Protein AF-0000000080276925 (afdb_homodimer)

Sequence (202 aa):
MVYRVSDTPNLMQGPIDARRFYESKKAIVAQITLQPGGKLEKHSSKEFALLFVIFGKVRVEVGDHSYELEQDSLIEFPQNILHSVENVGDGVAKVLVVKIKMVYRVSDTPNLMQGPIDARRFYESKKAIVAQITLQPGGKLEKHSSKEFALLFVIFGKVRVEVGDHSYELEQDSLIEFPQNILHSVENVGDGVAKVLVVKIK

InterPro domains:
  IPR011051 RmlC-like cupin domain superfamily [SSF51182] (2-98)
  IPR013096 Cupin 2, conserved barrel [PF07883] (32-98)
  IPR014710 RmlC-like jelly roll fold [G3DSA:2.60.120.10] (1-100)

Structure (mmCIF, N/CA/C/O backbone):
data_AF-0000000080276925-model_v1
#
loop_
_entity.id
_entity.type
_entity.pdbx_description
1 polymer 'Cupin domain-containing protein'
#
loop_
_atom_site.group_PDB
_atom_site.id
_atom_site.type_symbol
_atom_site.label_atom_id
_atom_site.label_alt_id
_atom_site.label_comp_id
_atom_site.label_asym_id
_atom_site.label_entity_id
_atom_site.label_seq_id
_atom_site.pdbx_PDB_ins_code
_atom_site.Cartn_x
_atom_site.Cartn_y
_atom_site.Cartn_z
_atom_site.occupancy
_atom_site.B_iso_or_equiv
_atom_site.auth_seq_id
_atom_site.auth_comp_id
_atom_site.auth_asym_id
_atom_site.auth_atom_id
_atom_site.pdbx_PDB_model_num
ATOM 1 N N . MET A 1 1 ? 10.977 -13.641 1.682 1 91.19 1 MET A N 1
ATOM 2 C CA . MET A 1 1 ? 10.859 -13.148 3.049 1 91.19 1 MET A CA 1
ATOM 3 C C . MET A 1 1 ? 9.609 -12.289 3.215 1 91.19 1 MET A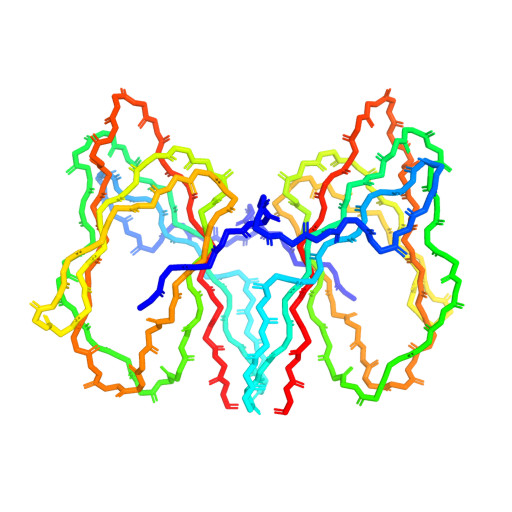 C 1
ATOM 5 O O . MET A 1 1 ? 9.242 -11.531 2.314 1 91.19 1 MET A O 1
ATOM 9 N N . VAL A 1 2 ? 8.805 -12.484 4.32 1 98.31 2 VAL A N 1
ATOM 10 C CA . VAL A 1 2 ? 7.582 -11.75 4.637 1 98.31 2 VAL A CA 1
ATOM 11 C C . VAL A 1 2 ? 7.875 -10.68 5.688 1 98.31 2 VAL A C 1
ATOM 13 O O . VAL A 1 2 ? 8.555 -10.953 6.684 1 98.31 2 VAL A O 1
ATOM 16 N N . TYR A 1 3 ? 7.453 -9.516 5.469 1 98.81 3 TYR A N 1
ATOM 17 C CA . TYR A 1 3 ? 7.582 -8.406 6.406 1 98.81 3 TYR A CA 1
ATOM 18 C C . TYR A 1 3 ? 6.242 -8.078 7.055 1 98.81 3 TYR A C 1
ATOM 20 O O . TYR A 1 3 ? 5.23 -7.93 6.363 1 98.81 3 TYR A O 1
ATOM 28 N N . ARG A 1 4 ? 6.23 -7.98 8.383 1 98.81 4 ARG A N 1
ATOM 29 C CA . ARG A 1 4 ? 4.984 -7.723 9.094 1 98.81 4 ARG A CA 1
ATOM 30 C C . ARG A 1 4 ? 5.066 -6.426 9.891 1 98.81 4 ARG A C 1
ATOM 32 O O . ARG A 1 4 ? 6.086 -6.148 10.531 1 98.81 4 ARG A O 1
ATOM 39 N N . VAL A 1 5 ? 3.932 -5.625 9.844 1 98.88 5 VAL A N 1
ATOM 40 C CA . VAL A 1 5 ? 3.865 -4.387 10.609 1 98.88 5 VAL A CA 1
ATOM 41 C C . VAL A 1 5 ? 4.141 -4.676 12.086 1 98.88 5 VAL A C 1
ATOM 43 O O . VAL A 1 5 ? 4.844 -3.916 12.75 1 98.88 5 VAL A O 1
ATOM 46 N N . SER A 1 6 ? 3.625 -5.785 12.547 1 98.44 6 SER A N 1
ATOM 47 C CA . SER A 1 6 ? 3.705 -6.141 13.961 1 98.44 6 SER A CA 1
ATOM 48 C C . SER A 1 6 ? 5.145 -6.422 14.383 1 98.44 6 SER A C 1
ATOM 50 O O . SER A 1 6 ? 5.449 -6.492 15.57 1 98.44 6 SER A O 1
ATOM 52 N N . ASP A 1 7 ? 6.047 -6.594 13.391 1 98.19 7 ASP A N 1
ATOM 53 C CA . ASP A 1 7 ? 7.426 -6.969 13.703 1 98.19 7 ASP A CA 1
ATOM 54 C C . ASP A 1 7 ? 8.266 -5.742 14.055 1 98.19 7 ASP A C 1
ATOM 56 O O . ASP A 1 7 ? 9.445 -5.867 14.391 1 98.19 7 ASP A O 1
ATOM 60 N N . THR A 1 8 ? 7.711 -4.527 13.945 1 98.44 8 THR A N 1
ATOM 61 C CA . THR A 1 8 ? 8.492 -3.307 14.125 1 98.44 8 THR A CA 1
ATOM 62 C C . THR A 1 8 ? 7.879 -2.439 15.227 1 98.44 8 THR A C 1
ATOM 64 O O . THR A 1 8 ? 6.676 -2.496 15.477 1 98.44 8 THR A O 1
ATOM 67 N N . PRO A 1 9 ? 8.688 -1.679 15.867 1 98 9 PRO A N 1
ATOM 68 C CA . PRO A 1 9 ? 8.156 -0.828 16.938 1 98 9 PRO A CA 1
ATOM 69 C C . PRO A 1 9 ? 7.449 0.417 16.406 1 98 9 PRO A C 1
ATOM 71 O O . PRO A 1 9 ? 7.734 0.865 15.289 1 98 9 PRO A O 1
ATOM 74 N N . ASN A 1 10 ? 6.504 0.883 17.219 1 98.19 10 ASN A N 1
ATOM 75 C CA . ASN A 1 10 ? 5.941 2.209 17 1 98.19 10 ASN A CA 1
ATOM 76 C C . ASN A 1 10 ? 7.004 3.299 17.125 1 98.19 10 ASN A C 1
ATOM 78 O O . ASN A 1 10 ? 7.73 3.346 18.109 1 98.19 10 ASN A O 1
ATOM 82 N N . LEU A 1 11 ? 7.133 4.152 16.172 1 97.88 11 LEU A N 1
ATOM 83 C CA . LEU A 1 11 ? 8.172 5.18 16.156 1 97.88 11 LEU A CA 1
ATOM 84 C C . LEU A 1 11 ? 7.645 6.484 16.75 1 97.88 11 LEU A C 1
ATOM 86 O O . LEU A 1 11 ? 8.391 7.457 16.875 1 97.88 11 LEU A O 1
ATOM 90 N N . MET A 1 12 ? 6.336 6.527 17.031 1 96.81 12 MET A N 1
ATOM 91 C CA . MET A 1 12 ? 5.699 7.746 17.516 1 96.81 12 MET A CA 1
ATOM 92 C C . MET A 1 12 ? 5.027 7.504 18.859 1 96.81 12 MET A C 1
ATOM 94 O O . MET A 1 12 ? 5.168 6.43 19.453 1 96.81 12 MET A O 1
ATOM 98 N N . GLN A 1 13 ? 4.469 8.5 19.453 1 92.56 13 GLN A N 1
ATOM 99 C CA . GLN A 1 13 ? 3.703 8.43 20.688 1 92.56 13 GLN A CA 1
ATOM 100 C C . GLN A 1 13 ? 2.369 9.156 20.562 1 92.56 13 GLN A C 1
ATOM 102 O O . GLN A 1 13 ? 2.148 9.891 19.594 1 92.56 13 GLN A O 1
ATOM 107 N N . GLY A 1 14 ? 1.548 8.82 21.547 1 95.5 14 GLY A N 1
ATOM 108 C CA . GLY A 1 14 ? 0.284 9.539 21.578 1 95.5 14 GLY A CA 1
ATOM 109 C C . GLY A 1 14 ? -0.707 9.039 20.531 1 95.5 14 GLY A C 1
ATOM 110 O O . GLY A 1 14 ? -0.947 7.832 20.438 1 95.5 14 GLY A O 1
ATOM 111 N N . PRO A 1 15 ? -1.295 9.969 19.828 1 97.5 15 PRO A N 1
ATOM 112 C CA . PRO A 1 15 ? -2.391 9.602 18.922 1 97.5 15 PRO A CA 1
ATOM 113 C C . PRO A 1 15 ? -1.899 9 17.609 1 97.5 15 PRO A C 1
ATOM 115 O O . PRO A 1 15 ? -2.701 8.742 16.703 1 97.5 15 PRO A O 1
ATOM 118 N N . ILE A 1 16 ? -0.614 8.836 17.531 1 98.44 16 ILE A N 1
ATOM 119 C CA . ILE A 1 16 ? -0.061 8.336 16.281 1 98.44 16 ILE A CA 1
ATOM 120 C C . ILE A 1 16 ? 0.76 7.074 16.547 1 98.44 16 ILE A C 1
ATOM 122 O O . ILE A 1 16 ? 1.591 7.051 17.453 1 98.44 16 ILE A O 1
ATOM 126 N N . ASP A 1 17 ? 0.508 6.023 15.82 1 98.62 17 ASP A N 1
ATOM 127 C CA . ASP A 1 17 ? 1.344 4.828 15.727 1 98.62 17 ASP A CA 1
ATOM 128 C C . ASP A 1 17 ? 1.96 4.703 14.336 1 98.62 17 ASP A C 1
ATOM 130 O O . ASP A 1 17 ? 1.243 4.527 13.344 1 98.62 17 ASP A O 1
ATOM 134 N N . ALA A 1 18 ? 3.25 4.902 14.227 1 98.75 18 ALA A N 1
ATOM 135 C CA . ALA A 1 18 ? 3.971 4.84 12.961 1 98.75 18 ALA A CA 1
ATOM 136 C C . ALA A 1 18 ? 5.004 3.715 12.969 1 98.75 18 ALA A C 1
ATOM 138 O O . ALA A 1 18 ? 5.891 3.688 13.828 1 98.75 18 ALA A O 1
ATOM 139 N N . ARG A 1 19 ? 4.867 2.775 12.039 1 98.88 19 ARG A N 1
ATOM 140 C CA . ARG A 1 19 ? 5.734 1.601 12.016 1 98.88 19 ARG A CA 1
ATOM 141 C C . ARG A 1 19 ? 6.395 1.435 10.656 1 98.88 19 ARG A C 1
ATOM 143 O O . ARG A 1 19 ? 5.723 1.163 9.656 1 98.88 19 ARG A O 1
ATOM 150 N N . ARG A 1 20 ? 7.703 1.672 10.586 1 98.81 20 ARG A N 1
ATOM 151 C CA . ARG A 1 20 ? 8.508 1.412 9.398 1 98.81 20 ARG A CA 1
ATOM 152 C C . ARG A 1 20 ? 8.914 -0.056 9.32 1 98.81 20 ARG A C 1
ATOM 154 O O . ARG A 1 20 ? 9.852 -0.485 10 1 98.81 20 ARG A O 1
ATOM 161 N N . PHE A 1 21 ? 8.266 -0.774 8.43 1 98.88 21 PHE A N 1
ATOM 162 C CA . PHE A 1 21 ? 8.391 -2.219 8.586 1 98.88 21 PHE A CA 1
ATOM 163 C C . PHE A 1 21 ? 9.047 -2.844 7.355 1 98.88 21 PHE A C 1
ATOM 165 O O . PHE A 1 21 ? 9.195 -4.062 7.281 1 98.88 21 PHE A O 1
ATOM 172 N N . TYR A 1 22 ? 9.391 -2.066 6.406 1 98.88 22 TYR A N 1
ATOM 173 C CA . TYR A 1 22 ? 10.102 -2.521 5.219 1 98.88 22 TYR A CA 1
ATOM 174 C C . TYR A 1 22 ? 11.094 -1.468 4.738 1 98.88 22 TYR A C 1
ATOM 176 O O . TYR A 1 22 ? 10.773 -0.278 4.695 1 98.88 22 TYR A O 1
ATOM 184 N N . GLU A 1 23 ? 12.32 -1.89 4.418 1 98.62 23 GLU A N 1
ATOM 185 C CA . GLU A 1 23 ? 13.32 -1.031 3.795 1 98.62 23 GLU A CA 1
ATOM 186 C C . GLU A 1 23 ? 14.242 -1.832 2.877 1 98.62 23 GLU A C 1
ATOM 188 O O . GLU A 1 23 ? 14.742 -2.891 3.262 1 98.62 23 GLU A O 1
ATOM 193 N N . SER A 1 24 ? 14.367 -1.378 1.735 1 98.19 24 SER A N 1
ATOM 194 C CA . SER A 1 24 ? 15.312 -1.931 0.77 1 98.19 24 SER A CA 1
ATOM 195 C C . SER A 1 24 ? 15.984 -0.828 -0.042 1 98.19 24 SER A C 1
ATOM 197 O O . SER A 1 24 ? 15.875 0.353 0.297 1 98.19 24 SER A O 1
ATOM 199 N N . LYS A 1 25 ? 16.766 -1.188 -1.048 1 97.56 25 LYS A N 1
ATOM 200 C CA . LYS A 1 25 ? 17.391 -0.203 -1.932 1 97.56 25 LYS A CA 1
ATOM 201 C C . LYS A 1 25 ? 16.344 0.493 -2.797 1 97.56 25 LYS A C 1
ATOM 2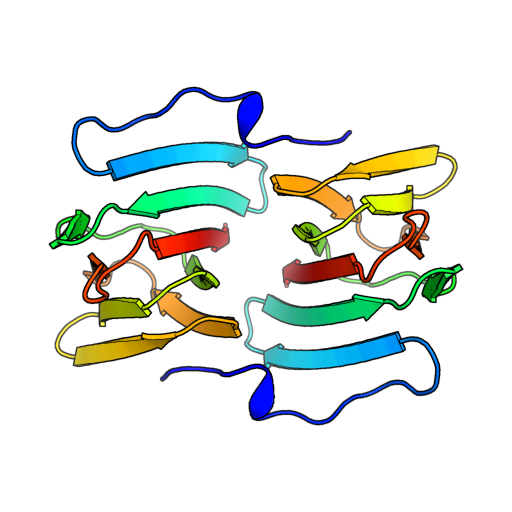03 O O . LYS A 1 25 ? 16.609 1.552 -3.369 1 97.56 25 LYS A O 1
ATOM 208 N N . LYS A 1 26 ? 15.109 -0.039 -2.844 1 97.88 26 LYS A N 1
ATOM 209 C CA . LYS A 1 26 ? 14.109 0.445 -3.795 1 97.88 26 LYS A CA 1
ATOM 210 C C . LYS A 1 26 ? 13.062 1.312 -3.1 1 97.88 26 LYS A C 1
ATOM 212 O O . LYS A 1 26 ? 12.516 2.234 -3.705 1 97.88 26 LYS A O 1
ATOM 217 N N . ALA A 1 27 ? 12.867 0.956 -1.805 1 98.69 27 ALA A N 1
ATOM 218 C CA . ALA A 1 27 ? 11.75 1.649 -1.17 1 98.69 27 ALA A CA 1
ATOM 219 C C . ALA A 1 27 ? 11.812 1.519 0.349 1 98.69 27 ALA A C 1
ATOM 221 O O . ALA A 1 27 ? 12.555 0.687 0.875 1 98.69 27 ALA A O 1
ATOM 222 N N . ILE A 1 28 ? 11.102 2.365 0.998 1 98.88 28 ILE A N 1
ATOM 223 C CA . ILE A 1 28 ? 10.75 2.293 2.412 1 98.88 28 ILE A CA 1
ATOM 224 C C . ILE A 1 28 ? 9.234 2.27 2.566 1 98.88 28 ILE A C 1
ATOM 226 O O . ILE A 1 28 ? 8.523 3.027 1.901 1 98.88 28 ILE A O 1
ATOM 230 N N . VAL A 1 29 ? 8.68 1.37 3.402 1 98.94 29 VAL A N 1
ATOM 231 C CA . VAL A 1 29 ? 7.238 1.297 3.611 1 98.94 29 VAL A CA 1
ATOM 232 C C . VAL A 1 29 ? 6.926 1.447 5.098 1 98.94 29 VAL A C 1
ATOM 234 O O . VAL A 1 29 ? 7.535 0.783 5.938 1 98.94 29 VAL A O 1
ATOM 237 N N . ALA A 1 30 ? 6 2.297 5.422 1 98.94 30 ALA A N 1
ATOM 238 C CA . ALA A 1 30 ? 5.516 2.484 6.785 1 98.94 30 ALA A CA 1
ATOM 239 C C . ALA A 1 30 ? 3.988 2.451 6.832 1 98.94 30 ALA A C 1
ATOM 241 O O . ALA A 1 30 ? 3.322 2.93 5.914 1 98.94 30 ALA A O 1
ATOM 242 N N . GLN A 1 31 ? 3.453 1.867 7.824 1 98.94 31 GLN A N 1
ATOM 243 C CA . GLN A 1 31 ? 2.035 2.01 8.141 1 98.94 31 GLN A CA 1
ATOM 244 C C . GLN A 1 31 ? 1.824 2.998 9.281 1 98.94 31 GLN A C 1
ATOM 246 O O . GLN A 1 31 ? 2.516 2.936 10.305 1 98.94 31 GLN A O 1
ATOM 251 N N . ILE A 1 32 ? 0.928 3.922 9.156 1 98.94 32 ILE A N 1
ATOM 252 C CA . ILE A 1 32 ? 0.636 4.93 10.172 1 98.94 32 ILE A CA 1
ATOM 253 C C . ILE A 1 32 ? -0.837 4.855 10.562 1 98.94 32 ILE A C 1
ATOM 255 O O . ILE A 1 32 ? -1.72 4.926 9.703 1 98.94 32 ILE A O 1
ATOM 259 N N . THR A 1 33 ? -1.101 4.648 11.742 1 98.88 33 THR A N 1
ATOM 260 C CA . THR A 1 33 ? -2.441 4.656 12.32 1 98.88 33 THR A CA 1
ATOM 261 C C . THR A 1 33 ? -2.672 5.922 13.133 1 98.88 33 THR A C 1
ATOM 263 O O . THR A 1 33 ? -1.865 6.266 14 1 98.88 33 THR A O 1
ATOM 266 N N . LEU A 1 34 ? -3.711 6.621 12.859 1 98.88 34 LEU A N 1
ATOM 267 C CA . LEU A 1 34 ? -4.004 7.898 13.508 1 98.88 34 LEU A CA 1
ATOM 268 C C . LEU A 1 34 ? -5.336 7.84 14.242 1 98.88 34 LEU A C 1
ATOM 270 O O . LEU A 1 34 ? -6.363 7.504 13.656 1 98.88 34 LEU A O 1
ATOM 274 N N . GLN A 1 35 ? -5.324 8.125 15.531 1 98.81 35 GLN A N 1
ATOM 275 C CA . GLN A 1 35 ? -6.566 8.32 16.266 1 98.81 35 GLN A CA 1
ATOM 276 C C . GLN A 1 35 ? -7.312 9.555 15.781 1 98.81 35 GLN A C 1
ATOM 278 O O . GLN A 1 35 ? -6.73 10.414 15.117 1 98.81 35 GLN A O 1
ATOM 283 N N . PRO A 1 36 ? -8.609 9.586 16.078 1 98.69 36 PRO A N 1
ATOM 284 C CA . PRO A 1 36 ? -9.328 10.805 15.695 1 98.69 36 PRO A CA 1
ATOM 285 C C . PRO A 1 36 ? -8.617 12.07 16.156 1 98.69 36 PRO A C 1
ATOM 287 O O . PRO A 1 36 ? -8.25 12.188 17.328 1 98.69 36 PRO A O 1
ATOM 290 N N . GLY A 1 37 ? -8.344 12.914 15.227 1 98.25 37 GLY A N 1
ATOM 291 C CA . GLY A 1 37 ? -7.684 14.172 15.539 1 98.25 37 GLY A CA 1
ATOM 292 C C . GLY A 1 37 ? -6.172 14.078 15.484 1 98.25 37 GLY A C 1
ATOM 293 O O . GLY A 1 37 ? -5.48 15.094 15.531 1 98.25 37 GLY A O 1
ATOM 294 N N . GLY A 1 38 ? -5.621 12.859 15.422 1 98.5 38 GLY A N 1
ATOM 295 C CA . GLY A 1 38 ? -4.18 12.703 15.297 1 98.5 38 GLY A CA 1
ATOM 296 C C . GLY A 1 38 ? -3.619 13.305 14.023 1 98.5 38 GLY A C 1
ATOM 297 O O . GLY A 1 38 ? -4.242 13.227 12.961 1 98.5 38 GLY A O 1
ATOM 298 N N . LYS A 1 39 ? -2.4 13.938 14.172 1 98.12 39 LYS A N 1
ATOM 299 C CA . LYS A 1 39 ? -1.819 14.641 13.031 1 98.12 39 LYS A CA 1
ATOM 300 C C . LYS A 1 39 ? -0.317 14.391 12.938 1 98.12 39 LYS A C 1
ATOM 302 O O . LYS A 1 39 ? 0.401 14.523 13.93 1 98.12 39 LYS A O 1
ATOM 307 N N . LEU A 1 40 ? 0.091 13.977 11.789 1 97.75 40 LEU A N 1
ATOM 308 C CA . LEU A 1 40 ? 1.509 14.062 11.453 1 97.75 40 LEU A CA 1
ATOM 309 C C . LEU A 1 40 ? 1.869 15.461 10.961 1 97.75 40 LEU A C 1
ATOM 311 O O . LEU A 1 40 ? 1.434 15.875 9.883 1 97.75 40 LEU A O 1
ATOM 315 N N . GLU A 1 41 ? 2.656 16.031 11.633 1 95.88 41 GLU A N 1
ATOM 316 C CA . GLU A 1 41 ? 2.973 17.438 11.375 1 95.88 41 GLU A CA 1
ATOM 317 C C . GLU A 1 41 ? 3.75 17.594 10.07 1 95.88 41 GLU A C 1
ATOM 319 O O . GLU A 1 41 ? 4.359 16.641 9.586 1 95.88 41 GLU A O 1
ATOM 324 N N . LYS A 1 42 ? 3.783 18.797 9.609 1 97.19 42 LYS A N 1
ATOM 325 C CA . LYS A 1 42 ? 4.387 19.109 8.312 1 97.19 42 LYS A CA 1
ATOM 326 C C . LYS A 1 42 ? 5.867 18.75 8.297 1 97.19 42 LYS A C 1
ATOM 328 O O . LYS A 1 42 ? 6.613 19.125 9.211 1 97.19 42 LYS A O 1
ATOM 333 N N . HIS A 1 43 ? 6.309 18.078 7.32 1 97.69 43 HIS A N 1
ATOM 334 C CA . HIS A 1 43 ? 7.699 17.719 7.07 1 97.69 43 HIS A CA 1
ATOM 335 C C . HIS A 1 43 ? 7.922 17.375 5.598 1 97.69 43 HIS A C 1
ATOM 337 O O . HIS A 1 43 ? 6.965 17.297 4.824 1 97.69 43 HIS A O 1
ATOM 343 N N . SER A 1 44 ? 9.117 17.266 5.188 1 97.69 44 SER A N 1
ATOM 344 C CA . SER A 1 44 ? 9.422 16.844 3.82 1 97.69 44 SER A CA 1
ATOM 345 C C . SER A 1 44 ? 10.344 15.625 3.809 1 97.69 44 SER A C 1
ATOM 347 O O . SER A 1 44 ? 10.914 15.258 4.836 1 97.69 44 SER A O 1
ATOM 349 N N . SER A 1 45 ? 10.375 14.984 2.727 1 97.56 45 SER A N 1
ATOM 350 C CA . SER A 1 45 ? 11.289 13.867 2.512 1 97.56 45 SER A CA 1
ATOM 351 C C . SER A 1 45 ? 12.039 14.023 1.194 1 97.56 45 SER A C 1
ATOM 353 O O . SER A 1 45 ? 11.523 14.602 0.238 1 97.56 45 SER A O 1
ATOM 355 N N . LYS A 1 46 ? 13.227 13.469 1.178 1 97.69 46 LYS A N 1
ATOM 356 C CA . LYS A 1 46 ? 14.016 13.5 -0.05 1 97.69 46 LYS A CA 1
ATOM 357 C C . LYS A 1 46 ? 13.438 12.555 -1.101 1 97.69 46 LYS A C 1
ATOM 359 O O . LYS A 1 46 ? 13.648 12.75 -2.299 1 97.69 46 LYS A O 1
ATOM 364 N N . GLU A 1 47 ? 12.758 11.531 -0.668 1 98.19 47 GLU A N 1
ATOM 365 C CA . GLU A 1 47 ? 12.195 10.539 -1.582 1 98.19 47 GLU A CA 1
ATOM 366 C C . GLU A 1 47 ? 10.812 10.961 -2.064 1 98.19 47 GLU A C 1
ATOM 368 O O . GLU A 1 47 ? 10.047 11.578 -1.317 1 98.19 47 GLU A O 1
ATOM 373 N N . PHE A 1 48 ? 10.492 10.609 -3.295 1 98.56 48 PHE A N 1
ATOM 374 C CA . PHE A 1 48 ? 9.102 10.531 -3.723 1 98.56 48 PHE A CA 1
ATOM 375 C C . PHE A 1 48 ? 8.344 9.484 -2.916 1 98.56 48 PHE A C 1
ATOM 377 O O . PHE A 1 48 ? 8.891 8.422 -2.598 1 98.56 48 PHE A O 1
ATOM 384 N N . ALA A 1 49 ? 7.047 9.836 -2.604 1 98.81 49 ALA A N 1
ATOM 385 C CA . ALA A 1 49 ? 6.297 8.852 -1.831 1 98.81 49 ALA A CA 1
ATOM 386 C C . ALA A 1 49 ? 4.844 8.781 -2.291 1 98.81 49 ALA A C 1
ATOM 388 O O . ALA A 1 49 ? 4.34 9.719 -2.92 1 98.81 49 ALA A O 1
ATOM 389 N N . LEU A 1 50 ? 4.258 7.668 -2.047 1 98.94 50 LEU A N 1
ATOM 390 C CA . LEU A 1 50 ? 2.83 7.438 -2.219 1 98.94 50 LEU A CA 1
ATOM 391 C C . LEU A 1 50 ? 2.154 7.195 -0.873 1 98.94 50 LEU A C 1
ATOM 393 O O . LEU A 1 50 ? 2.65 6.418 -0.055 1 98.94 50 LEU A O 1
ATOM 397 N N . LEU A 1 51 ? 1.069 7.879 -0.562 1 98.94 51 LEU A N 1
ATOM 398 C CA . LEU A 1 51 ? 0.233 7.613 0.604 1 98.94 51 LEU A CA 1
ATOM 399 C C . LEU A 1 51 ? -1.096 6.992 0.189 1 98.94 51 LEU A C 1
ATOM 401 O O . LEU A 1 51 ? -1.817 7.551 -0.639 1 98.94 51 LEU A O 1
ATOM 405 N N . PHE A 1 52 ? -1.397 5.836 0.673 1 99 52 PHE A N 1
ATOM 406 C CA . PHE A 1 52 ? -2.633 5.109 0.405 1 99 52 PHE A CA 1
ATOM 407 C C . PHE A 1 52 ? -3.469 4.977 1.673 1 99 52 PHE A C 1
ATOM 409 O O . PHE A 1 52 ? -2.951 4.602 2.727 1 99 52 PHE A O 1
ATOM 416 N N . VAL A 1 53 ? -4.75 5.281 1.565 1 99 53 VAL A N 1
ATOM 417 C CA . VAL A 1 53 ? -5.633 5.184 2.725 1 99 53 VAL A CA 1
ATOM 418 C C . VAL A 1 53 ? -6.227 3.779 2.805 1 99 53 VAL A C 1
ATOM 420 O O . VAL A 1 53 ? -7.035 3.391 1.958 1 99 53 VAL A O 1
ATOM 423 N N . ILE A 1 54 ? -5.852 3.059 3.816 1 98.88 54 ILE A N 1
ATOM 424 C CA . ILE A 1 54 ? -6.348 1.706 4.043 1 98.88 54 ILE A CA 1
ATOM 425 C C . ILE A 1 54 ? -7.734 1.765 4.68 1 98.88 54 ILE A C 1
ATOM 427 O O . ILE A 1 54 ? -8.633 1.009 4.301 1 98.88 54 ILE A O 1
ATOM 431 N N . PHE A 1 55 ? -7.832 2.627 5.637 1 98.38 55 PHE A N 1
ATOM 432 C CA . PHE A 1 55 ? -9.055 2.793 6.406 1 98.38 55 PHE A CA 1
ATOM 433 C C . PHE A 1 55 ? -9.195 4.227 6.906 1 98.38 55 PHE A C 1
ATOM 435 O O . PHE A 1 55 ? -8.203 4.855 7.273 1 98.38 55 PHE A O 1
ATOM 442 N N . GLY A 1 56 ? -10.508 4.703 6.98 1 98.69 56 GLY A N 1
ATOM 443 C CA . GLY A 1 56 ? -10.789 5.98 7.613 1 98.69 56 GLY A CA 1
ATOM 444 C C . GLY A 1 56 ? -10.711 7.152 6.652 1 98.69 56 GLY A C 1
ATOM 445 O O . GLY A 1 56 ? -10.883 6.984 5.445 1 98.69 56 GLY A O 1
ATOM 446 N N . LYS A 1 57 ? -10.688 8.312 7.223 1 98.81 57 LYS A N 1
ATOM 447 C CA . LYS A 1 57 ? -10.688 9.57 6.477 1 98.81 57 LYS A CA 1
ATOM 448 C C . LYS A 1 57 ? -9.586 10.5 6.969 1 98.81 57 LYS A C 1
ATOM 450 O O . LYS A 1 57 ? -9.445 10.734 8.172 1 98.81 57 LYS A O 1
ATOM 455 N N . VAL A 1 58 ? -8.828 11.016 5.992 1 98.94 58 VAL A N 1
ATOM 456 C CA . VAL A 1 58 ? -7.734 11.898 6.387 1 98.94 58 VAL A CA 1
ATOM 457 C C . VAL A 1 58 ? -7.754 13.164 5.531 1 98.94 58 VAL A C 1
ATOM 459 O O . VAL A 1 58 ? -8.258 13.148 4.406 1 98.94 58 VAL A O 1
ATOM 462 N N . ARG A 1 59 ? -7.266 14.203 6.043 1 98.88 59 ARG A N 1
ATOM 463 C CA . ARG A 1 59 ? -6.859 15.391 5.297 1 98.88 59 ARG A CA 1
ATOM 464 C C . ARG A 1 59 ? -5.352 15.422 5.094 1 98.88 59 ARG A C 1
ATOM 466 O O . ARG A 1 59 ? -4.586 15.242 6.043 1 98.88 59 ARG A O 1
ATOM 473 N N . VAL A 1 60 ? -4.953 15.617 3.883 1 98.88 60 VAL A N 1
ATOM 474 C CA . VAL A 1 60 ? -3.535 15.648 3.535 1 98.88 60 VAL A CA 1
ATOM 475 C C . VAL A 1 60 ? -3.184 17 2.928 1 98.88 60 VAL A C 1
ATOM 477 O O . VAL A 1 60 ? -3.875 17.484 2.029 1 98.88 60 VAL A O 1
ATOM 480 N N . GLU A 1 61 ? -2.201 17.578 3.412 1 98.56 61 GLU A N 1
ATOM 481 C CA . GLU A 1 61 ? -1.645 18.781 2.803 1 98.56 61 GLU A CA 1
ATOM 482 C C . GLU A 1 61 ? -0.383 18.469 2.004 1 98.56 61 GLU A C 1
ATOM 484 O O . GLU A 1 61 ? 0.49 17.734 2.479 1 98.56 61 GLU A O 1
ATOM 489 N N . VAL A 1 62 ? -0.32 18.984 0.837 1 98.62 62 VAL A N 1
ATOM 490 C CA . VAL A 1 62 ? 0.855 18.891 -0.023 1 98.62 62 VAL A CA 1
ATOM 491 C C . VAL A 1 62 ? 1.194 20.281 -0.588 1 98.62 62 VAL A C 1
ATOM 493 O O . VAL A 1 62 ? 0.481 20.797 -1.451 1 98.62 62 VAL A O 1
ATOM 496 N N . GLY A 1 63 ? 2.35 20.781 -0.175 1 97.5 63 GLY A N 1
ATOM 497 C CA . GLY A 1 63 ? 2.607 22.172 -0.495 1 97.5 63 GLY A CA 1
ATOM 498 C C . GLY A 1 63 ? 1.512 23.109 -0.022 1 97.5 63 GLY A C 1
ATOM 499 O O . GLY A 1 63 ? 1.167 23.125 1.162 1 97.5 63 GLY A O 1
ATOM 500 N N . ASP A 1 64 ? 0.9 23.75 -0.969 1 96.75 64 ASP A N 1
ATOM 501 C CA . ASP A 1 64 ? -0.11 24.75 -0.609 1 96.75 64 ASP A CA 1
ATOM 502 C C . ASP A 1 64 ? -1.519 24.203 -0.835 1 96.75 64 ASP A C 1
ATOM 504 O O . ASP A 1 64 ? -2.496 24.953 -0.769 1 96.75 64 ASP A O 1
ATOM 508 N N . HIS A 1 65 ? -1.595 22.984 -1.072 1 98.12 65 HIS A N 1
ATOM 509 C CA . HIS A 1 65 ? -2.889 22.375 -1.384 1 98.12 65 HIS A CA 1
ATOM 510 C C . HIS A 1 65 ? -3.326 21.406 -0.29 1 98.12 65 HIS A C 1
ATOM 512 O O . HIS A 1 65 ? -2.49 20.766 0.344 1 98.12 65 HIS A O 1
ATOM 518 N N . SER A 1 66 ? -4.672 21.344 -0.1 1 98.44 66 SER A N 1
ATOM 519 C CA . SER A 1 66 ? -5.27 20.438 0.879 1 98.44 66 SER A CA 1
ATOM 520 C C . SER A 1 66 ? -6.273 19.5 0.223 1 98.44 66 SER A C 1
ATOM 522 O O . SER A 1 66 ? -7.094 19.922 -0.595 1 98.44 66 SER A O 1
ATOM 524 N N . TYR A 1 67 ? -6.188 18.219 0.593 1 98.75 67 TYR A N 1
ATOM 525 C CA . TYR A 1 67 ? -7.047 17.188 0.019 1 98.75 67 TYR A CA 1
ATOM 526 C C . TYR A 1 67 ? -7.656 16.312 1.109 1 98.75 67 TYR A C 1
ATOM 528 O O . TYR A 1 67 ? -7.016 16.062 2.133 1 98.75 67 TYR A O 1
ATOM 536 N N . GLU A 1 68 ? -8.82 15.922 0.895 1 98.69 68 GLU A N 1
ATOM 537 C CA . GLU A 1 68 ? -9.398 14.883 1.738 1 98.69 68 GLU A CA 1
ATOM 538 C C . GLU A 1 68 ? -9.414 13.531 1.021 1 98.69 68 GLU A C 1
ATOM 540 O O . GLU A 1 68 ? -9.781 13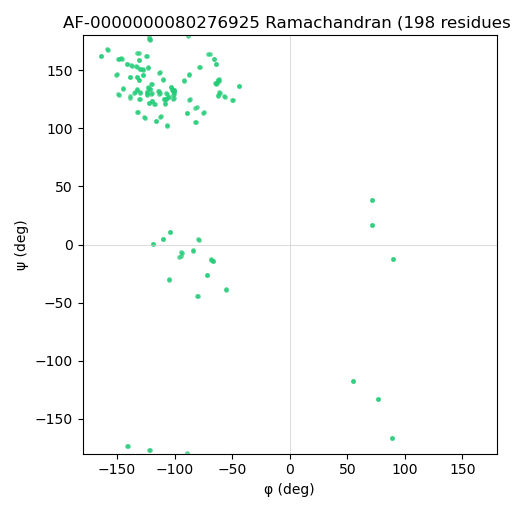.453 -0.153 1 98.69 68 GLU A O 1
ATOM 545 N N . LEU A 1 69 ? -9.031 12.547 1.731 1 98.81 69 LEU A N 1
ATOM 546 C CA . LEU A 1 69 ? -8.984 11.195 1.195 1 98.81 69 LEU A CA 1
ATOM 547 C C . LEU A 1 69 ? -9.742 10.227 2.098 1 98.81 69 LEU A C 1
ATOM 549 O O . LEU A 1 69 ? -9.711 10.359 3.322 1 98.81 69 LEU A O 1
ATOM 553 N N . GLU A 1 70 ? -10.344 9.281 1.479 1 98.62 70 GLU A N 1
ATOM 554 C CA . GLU A 1 70 ? -11 8.188 2.186 1 98.62 70 GLU A CA 1
ATOM 555 C C . GLU A 1 70 ? -10.414 6.84 1.776 1 98.62 70 GLU A C 1
ATOM 557 O O . GLU A 1 70 ? -9.523 6.777 0.928 1 98.62 70 GLU A O 1
ATOM 562 N N . GLN A 1 71 ? -10.922 5.836 2.434 1 98.75 71 GLN A N 1
ATOM 563 C CA . GLN A 1 71 ? -10.469 4.477 2.152 1 98.75 71 GLN A CA 1
ATOM 564 C C . GLN A 1 71 ? -10.367 4.234 0.649 1 98.75 71 GLN A C 1
ATOM 566 O O . GLN A 1 71 ? -11.227 4.668 -0.117 1 98.75 71 GLN A O 1
ATOM 571 N N . ASP A 1 72 ? -9.297 3.598 0.225 1 98.88 72 ASP A N 1
ATOM 572 C CA . ASP A 1 72 ? -9.055 3.162 -1.147 1 98.88 72 ASP A CA 1
ATOM 573 C C . ASP A 1 72 ? -8.766 4.355 -2.059 1 98.88 72 ASP A C 1
ATOM 575 O O . ASP A 1 72 ? -9.242 4.402 -3.195 1 98.88 72 ASP A O 1
ATOM 579 N N . SER A 1 73 ? -8.07 5.285 -1.577 1 98.88 73 SER A N 1
ATOM 580 C CA . SER A 1 73 ? -7.559 6.414 -2.348 1 98.88 73 SER A CA 1
ATOM 581 C C . SER A 1 73 ? -6.07 6.633 -2.092 1 98.88 73 SER A C 1
ATOM 583 O O . SER A 1 73 ? -5.523 6.125 -1.112 1 98.88 73 SER A O 1
ATOM 585 N N . LEU A 1 74 ? -5.387 7.305 -3.004 1 98.94 74 LEU A N 1
ATOM 586 C CA . LEU A 1 74 ? -3.939 7.48 -3.008 1 98.94 74 LEU A CA 1
ATOM 587 C C . LEU A 1 74 ? -3.562 8.898 -3.41 1 98.94 74 LEU A C 1
ATOM 589 O O . LEU A 1 74 ? -4.234 9.516 -4.242 1 98.94 74 LEU A O 1
ATOM 593 N N . ILE A 1 75 ? -2.512 9.438 -2.812 1 98.94 75 ILE A N 1
ATOM 594 C CA . ILE A 1 75 ? -1.96 10.727 -3.221 1 98.94 75 ILE A CA 1
ATOM 595 C C . ILE A 1 75 ? -0.436 10.648 -3.248 1 98.94 75 ILE A C 1
ATOM 597 O O . ILE A 1 75 ? 0.165 9.836 -2.539 1 98.94 75 ILE A O 1
ATOM 601 N N . GLU A 1 76 ? 0.181 11.469 -4.059 1 98.75 76 GLU A N 1
ATOM 602 C CA . GLU A 1 76 ? 1.635 11.555 -4.172 1 98.75 76 GLU A CA 1
ATOM 603 C C . GLU A 1 76 ? 2.201 12.609 -3.225 1 98.75 76 GLU A C 1
ATOM 605 O O . GLU A 1 76 ? 1.61 13.672 -3.049 1 98.75 76 GLU A O 1
ATOM 610 N N . PHE A 1 77 ? 3.299 12.305 -2.662 1 98.62 77 PHE A N 1
ATOM 611 C CA . PHE A 1 77 ? 4.172 13.273 -2.018 1 98.62 77 PHE A CA 1
ATOM 612 C C . PHE A 1 77 ? 5.418 13.523 -2.857 1 98.62 77 PHE A C 1
ATOM 614 O O . PHE A 1 77 ? 6.328 12.695 -2.893 1 98.62 77 PHE A O 1
ATOM 621 N N . PRO A 1 78 ? 5.441 14.672 -3.578 1 98.12 78 PRO A N 1
ATOM 622 C CA . PRO A 1 78 ? 6.645 14.953 -4.363 1 98.12 78 PRO A CA 1
ATOM 623 C C . PRO A 1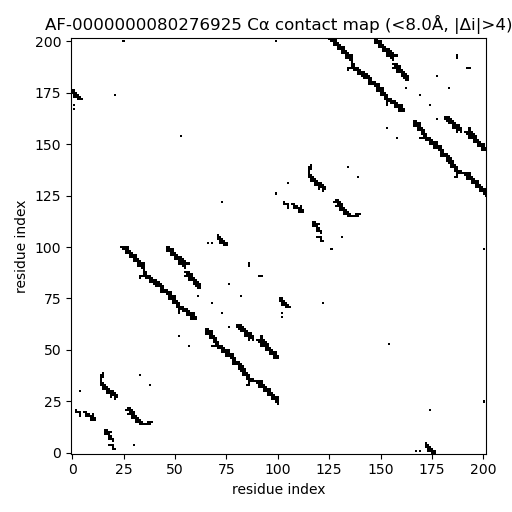 78 ? 7.883 15.156 -3.492 1 98.12 78 PRO A C 1
ATOM 625 O O . PRO A 1 78 ? 7.766 15.539 -2.324 1 98.12 78 PRO A O 1
ATOM 628 N N . GLN A 1 79 ? 9.016 14.891 -4.129 1 98.25 79 GLN A N 1
ATOM 629 C CA . GLN A 1 79 ? 10.281 15.062 -3.418 1 98.25 79 GLN A CA 1
ATOM 630 C C . GLN A 1 79 ? 10.422 16.484 -2.887 1 98.25 79 GLN A C 1
ATOM 632 O O . GLN A 1 79 ? 10.156 17.453 -3.605 1 98.25 79 GLN A O 1
ATOM 637 N N . ASN A 1 80 ? 10.703 16.609 -1.602 1 98.19 80 ASN A N 1
ATOM 638 C CA . ASN A 1 80 ? 11.117 17.844 -0.956 1 98.19 80 ASN A CA 1
ATOM 639 C C . ASN A 1 80 ? 9.961 18.844 -0.854 1 98.19 80 ASN A C 1
ATOM 641 O O . ASN A 1 80 ? 10.188 20.047 -0.748 1 98.19 80 ASN A O 1
ATOM 645 N N . ILE A 1 81 ? 8.828 18.438 -1 1 98.25 81 ILE A N 1
ATOM 646 C CA . ILE A 1 81 ? 7.645 19.266 -0.793 1 98.25 81 ILE A CA 1
ATOM 647 C C . ILE A 1 81 ? 7.035 18.953 0.573 1 98.25 81 ILE A C 1
ATOM 649 O O . ILE A 1 81 ? 6.879 17.797 0.949 1 98.25 81 ILE A O 1
ATOM 653 N N . LEU A 1 82 ? 6.738 20 1.273 1 98.44 82 LEU A N 1
ATOM 654 C CA . LEU A 1 82 ? 6.133 19.844 2.592 1 98.44 82 LEU A CA 1
ATOM 655 C C . LEU A 1 82 ? 4.762 19.188 2.49 1 98.44 82 LEU A C 1
ATOM 657 O O . LEU A 1 82 ? 3.977 19.516 1.598 1 98.44 82 LEU A O 1
ATOM 661 N N . HIS A 1 83 ? 4.504 18.25 3.439 1 98.75 83 HIS A N 1
ATOM 662 C CA . HIS A 1 83 ? 3.209 17.594 3.477 1 98.75 83 HIS A CA 1
ATOM 663 C C . HIS A 1 83 ? 2.82 17.219 4.902 1 98.75 83 HIS A C 1
ATOM 665 O O . HIS A 1 83 ? 3.678 17.156 5.789 1 98.75 83 HIS A O 1
ATOM 671 N N . SER A 1 84 ? 1.564 17 5.152 1 98.62 84 SER A N 1
ATOM 672 C CA . SER A 1 84 ? 1.024 16.578 6.441 1 98.62 84 SER A CA 1
ATOM 673 C C . SER A 1 84 ? -0.176 15.656 6.262 1 98.62 84 SER A C 1
ATOM 675 O O . SER A 1 84 ? -0.772 15.602 5.184 1 98.62 84 SER A O 1
ATOM 677 N N . VAL A 1 85 ? -0.479 14.914 7.281 1 98.81 85 VAL A N 1
ATOM 678 C CA . VAL A 1 85 ? -1.633 14.023 7.305 1 98.81 85 VAL A CA 1
ATOM 679 C C . VAL A 1 85 ? -2.379 14.18 8.625 1 98.81 85 VAL A C 1
ATOM 681 O O . VAL A 1 85 ? -1.771 14.133 9.703 1 98.81 85 VAL A O 1
ATOM 684 N N . GLU A 1 86 ? -3.646 14.344 8.555 1 98.88 86 GLU A N 1
ATOM 685 C CA . GLU A 1 86 ? -4.484 14.477 9.742 1 98.88 86 GLU A CA 1
ATOM 686 C C . GLU A 1 86 ? -5.719 13.578 9.648 1 98.88 86 GLU A C 1
ATOM 688 O O . GLU A 1 86 ? -6.367 13.516 8.609 1 98.88 86 GLU A O 1
ATOM 693 N N . ASN A 1 87 ? -6.023 12.844 10.75 1 98.94 87 ASN A N 1
ATOM 694 C CA . ASN A 1 87 ? -7.285 12.109 10.805 1 98.94 87 ASN A CA 1
ATOM 695 C C . ASN A 1 87 ? -8.461 13.047 11.062 1 98.94 87 ASN A C 1
ATOM 697 O O . ASN A 1 87 ? -8.609 13.578 12.172 1 98.94 87 ASN A O 1
ATOM 701 N N . VAL A 1 88 ? -9.266 13.148 10.125 1 98.81 88 VAL A N 1
ATOM 702 C CA . VAL A 1 88 ? -10.367 14.102 10.258 1 98.81 88 VAL A CA 1
ATOM 703 C C . VAL A 1 88 ? -11.688 13.344 10.422 1 98.81 88 VAL A C 1
ATOM 705 O O . VAL A 1 88 ? -12.766 13.93 10.32 1 98.81 88 VAL A O 1
ATOM 708 N N . GLY A 1 89 ? -11.641 12.039 10.508 1 98.5 89 GLY A N 1
ATOM 709 C CA . GLY A 1 89 ? -12.82 11.227 10.766 1 98.5 89 GLY A CA 1
ATOM 710 C C . GLY A 1 89 ? -13.094 11.016 12.242 1 98.5 89 GLY A C 1
ATOM 711 O O . GLY A 1 89 ? -12.312 11.453 13.094 1 98.5 89 GLY A O 1
ATOM 712 N N . ASP A 1 90 ? -14.156 10.289 12.492 1 98.06 90 ASP A N 1
ATOM 713 C CA . ASP A 1 90 ? -14.602 10.055 13.859 1 98.06 90 ASP A CA 1
ATOM 714 C C . ASP A 1 90 ? -14.047 8.734 14.398 1 98.06 90 ASP A C 1
ATOM 716 O O . ASP A 1 90 ? -14.188 8.445 15.586 1 98.06 90 ASP A O 1
ATOM 720 N N . GLY A 1 91 ? -13.484 7.965 13.617 1 98.38 91 GLY A N 1
ATOM 721 C CA . GLY A 1 91 ? -12.828 6.723 13.984 1 98.38 91 GLY A CA 1
ATOM 722 C C . GLY A 1 91 ? -11.367 6.684 13.578 1 98.38 91 GLY A C 1
ATOM 723 O O . GLY A 1 91 ? -10.844 7.652 13.023 1 98.38 91 GLY A O 1
ATOM 724 N N . VAL A 1 92 ? -10.672 5.637 13.781 1 98.69 92 VAL A N 1
ATOM 725 C CA . VAL A 1 92 ? -9.258 5.465 13.492 1 98.69 92 VAL A CA 1
ATOM 726 C C . VAL A 1 92 ? -9.031 5.551 11.984 1 98.69 92 VAL A C 1
ATOM 728 O O . VAL A 1 92 ? -9.867 5.102 11.195 1 98.69 92 VAL A O 1
ATOM 731 N N . ALA A 1 93 ? -7.98 6.207 11.594 1 98.88 93 ALA A N 1
ATOM 732 C CA . ALA A 1 93 ? -7.52 6.172 10.211 1 98.88 93 ALA A CA 1
ATOM 733 C C . ALA A 1 93 ? -6.207 5.402 10.086 1 98.88 93 ALA A C 1
ATOM 735 O O . ALA A 1 93 ? -5.367 5.445 10.992 1 98.88 93 ALA A O 1
ATOM 736 N N . LYS A 1 94 ? -6.066 4.676 9.055 1 98.94 94 LYS A N 1
ATOM 737 C CA . LYS A 1 94 ? -4.863 3.9 8.766 1 98.94 94 LYS A CA 1
ATOM 738 C C . LYS A 1 94 ? -4.383 4.141 7.34 1 98.94 94 LYS A C 1
ATOM 740 O O . LYS A 1 94 ? -5.16 4.035 6.391 1 98.94 94 LYS A O 1
ATOM 745 N N . VAL A 1 95 ? -3.094 4.547 7.207 1 98.94 95 VAL A N 1
ATOM 746 C CA . VAL A 1 95 ? -2.545 4.828 5.887 1 98.94 95 VAL A CA 1
ATOM 747 C C . VAL A 1 95 ? -1.254 4.035 5.688 1 98.94 95 VAL A C 1
ATOM 749 O O . VAL A 1 95 ? -0.606 3.635 6.656 1 98.94 95 VAL A O 1
ATOM 752 N N . LEU A 1 96 ? -0.94 3.689 4.484 1 99 96 LEU A N 1
ATOM 753 C CA . LEU A 1 96 ? 0.325 3.1 4.062 1 99 96 LEU A CA 1
ATOM 754 C C . LEU A 1 96 ? 1.157 4.102 3.271 1 99 96 LEU A C 1
ATOM 756 O O . LEU A 1 96 ? 0.657 4.73 2.334 1 99 96 LEU A O 1
ATOM 760 N N . VAL A 1 97 ? 2.346 4.34 3.67 1 98.94 97 VAL A N 1
ATOM 761 C CA . VAL A 1 97 ? 3.258 5.219 2.947 1 98.94 97 VAL A CA 1
ATOM 762 C C . VAL A 1 97 ? 4.371 4.398 2.307 1 98.94 97 VAL A C 1
ATOM 764 O O . VAL A 1 97 ? 5.035 3.607 2.98 1 98.94 97 VAL A O 1
ATOM 767 N N . VAL A 1 98 ? 4.523 4.562 1.026 1 98.94 98 VAL A N 1
ATOM 768 C CA . VAL A 1 98 ? 5.594 3.91 0.276 1 98.94 98 VAL A CA 1
ATOM 769 C C . VAL A 1 98 ? 6.539 4.961 -0.296 1 98.94 98 VAL A C 1
ATOM 771 O O . VAL A 1 98 ? 6.195 5.66 -1.252 1 98.94 98 VAL A O 1
ATOM 774 N N . LYS A 1 99 ? 7.719 5.098 0.278 1 98.88 99 LYS A N 1
ATOM 775 C CA . LYS A 1 99 ? 8.75 5.98 -0.255 1 98.88 99 LYS A CA 1
ATOM 776 C C . LYS A 1 99 ? 9.602 5.262 -1.303 1 98.88 99 LYS A C 1
ATOM 778 O O . LYS A 1 99 ? 10.141 4.188 -1.041 1 98.88 99 LYS A O 1
ATOM 783 N N . ILE A 1 100 ? 9.68 5.828 -2.455 1 98.75 100 ILE A N 1
ATOM 784 C CA . ILE A 1 100 ? 10.383 5.203 -3.57 1 98.75 100 ILE A CA 1
ATOM 785 C C . ILE A 1 100 ? 11.766 5.836 -3.732 1 98.75 100 ILE A C 1
ATOM 787 O O . ILE A 1 100 ? 11.883 7.059 -3.846 1 98.75 100 ILE A O 1
ATOM 791 N N . LYS A 1 101 ? 12.836 4.965 -3.725 1 97 101 LYS A N 1
ATOM 792 C CA . LYS A 1 101 ? 14.219 5.434 -3.76 1 97 101 LYS A CA 1
ATOM 793 C C . LYS A 1 101 ? 14.727 5.543 -5.195 1 97 101 LYS A C 1
ATOM 795 O O . LYS A 1 101 ? 14.281 4.805 -6.074 1 97 101 LYS A O 1
ATOM 800 N N . MET B 1 1 ? -3.246 15.953 -6.758 1 91.06 1 MET B N 1
ATOM 801 C CA . MET B 1 1 ? -4.273 15.117 -7.379 1 91.06 1 MET B CA 1
ATOM 802 C C . MET B 1 1 ? -4.488 13.836 -6.582 1 91.06 1 MET B C 1
ATOM 804 O O . MET B 1 1 ? -3.533 13.25 -6.066 1 91.06 1 MET B O 1
ATOM 808 N N . VAL B 1 2 ? -5.77 13.406 -6.312 1 98.31 2 VAL B N 1
ATOM 809 C CA . VAL B 1 2 ? -6.152 12.203 -5.578 1 98.31 2 VAL B CA 1
ATOM 810 C C . VAL B 1 2 ? -6.562 11.109 -6.562 1 98.31 2 VAL B C 1
ATOM 812 O O . VAL B 1 2 ? -7.312 11.367 -7.504 1 98.31 2 VAL B O 1
ATOM 815 N N . TYR B 1 3 ? -6.066 9.969 -6.387 1 98.81 3 TYR B N 1
ATOM 816 C CA . TYR B 1 3 ? -6.41 8.797 -7.191 1 98.81 3 TYR B CA 1
ATOM 817 C C . TYR B 1 3 ? -7.273 7.824 -6.395 1 98.81 3 TYR B C 1
ATOM 819 O O . TYR B 1 3 ? -6.941 7.48 -5.258 1 98.81 3 TYR B O 1
ATOM 827 N N . ARG B 1 4 ? -8.375 7.395 -6.992 1 98.81 4 ARG B N 1
ATOM 828 C CA . ARG B 1 4 ? -9.289 6.5 -6.289 1 98.81 4 ARG B CA 1
ATOM 829 C C . ARG B 1 4 ? -9.445 5.18 -7.035 1 98.81 4 ARG B C 1
ATOM 831 O O . ARG B 1 4 ? -9.57 5.164 -8.258 1 98.81 4 ARG B O 1
ATOM 838 N N . VAL B 1 5 ? -9.453 4.043 -6.238 1 98.88 5 VAL B N 1
ATOM 839 C CA . VAL B 1 5 ? -9.656 2.723 -6.828 1 98.88 5 VAL B CA 1
ATOM 840 C C . VAL B 1 5 ? -10.953 2.711 -7.633 1 98.88 5 VAL B C 1
ATOM 842 O O . VAL B 1 5 ? -11.008 2.139 -8.727 1 98.88 5 VAL B O 1
ATOM 845 N N . SER B 1 6 ? -11.953 3.379 -7.109 1 98.44 6 SER B N 1
ATOM 846 C CA . SER B 1 6 ? -13.289 3.367 -7.699 1 98.44 6 SER B CA 1
ATOM 847 C C . SER B 1 6 ? -13.297 4.066 -9.055 1 98.44 6 SER B C 1
ATOM 849 O O . SER B 1 6 ? -14.258 3.941 -9.82 1 98.44 6 SER B O 1
ATOM 851 N N . ASP B 1 7 ? -12.219 4.816 -9.375 1 98.12 7 ASP B N 1
ATOM 852 C CA . ASP B 1 7 ? -12.188 5.609 -10.602 1 98.12 7 ASP B CA 1
ATOM 853 C C . ASP B 1 7 ? -11.75 4.762 -11.789 1 98.12 7 ASP B C 1
ATOM 855 O O . ASP B 1 7 ? -11.719 5.246 -12.922 1 98.12 7 ASP B O 1
ATOM 859 N N . THR B 1 8 ? -11.359 3.496 -11.578 1 98.38 8 THR B N 1
ATOM 860 C CA . THR B 1 8 ? -10.805 2.672 -12.648 1 98.38 8 THR B CA 1
ATOM 861 C C . THR B 1 8 ? -11.617 1.388 -12.812 1 98.38 8 THR B C 1
ATOM 863 O O . THR B 1 8 ? -12.234 0.909 -11.859 1 98.38 8 THR B O 1
ATOM 866 N N . PRO B 1 9 ? -11.617 0.854 -13.977 1 98 9 PRO B N 1
ATOM 867 C CA . PRO B 1 9 ? -12.383 -0.377 -14.195 1 98 9 PRO B CA 1
ATOM 868 C C . PRO B 1 9 ? -11.664 -1.617 -13.672 1 98 9 PRO B C 1
ATOM 870 O O . PRO B 1 9 ? -10.438 -1.62 -13.547 1 98 9 PRO B O 1
ATOM 873 N N . ASN B 1 10 ? -12.492 -2.592 -13.32 1 98.19 10 ASN B N 1
ATOM 874 C CA . ASN B 1 10 ? -11.961 -3.926 -13.07 1 98.19 10 ASN B CA 1
ATOM 875 C C . ASN B 1 10 ? -11.312 -4.512 -14.32 1 98.19 10 ASN B C 1
ATOM 877 O O . ASN B 1 10 ? -11.914 -4.512 -15.398 1 98.19 10 ASN B O 1
ATOM 881 N N . LEU B 1 11 ? -10.109 -4.992 -14.227 1 97.81 11 LEU B N 1
ATOM 882 C CA . LEU B 1 11 ? -9.375 -5.496 -15.375 1 97.81 11 LEU B CA 1
ATOM 883 C C . LEU B 1 11 ? -9.539 -7.008 -15.508 1 97.81 11 LEU B C 1
ATOM 885 O O . LEU B 1 11 ? -9.023 -7.613 -16.453 1 97.81 11 LEU B O 1
ATOM 889 N N . MET B 1 12 ? -10.195 -7.629 -14.508 1 96.75 12 MET B N 1
ATOM 890 C CA . MET B 1 12 ? -10.352 -9.078 -14.484 1 96.75 12 MET B CA 1
ATOM 891 C C . MET B 1 12 ? -11.82 -9.477 -14.43 1 96.75 12 MET B C 1
ATOM 893 O O . MET B 1 12 ? -12.703 -8.617 -14.531 1 96.75 12 MET B O 1
ATOM 897 N N . GLN B 1 13 ? -12.109 -10.727 -14.43 1 92.62 13 GLN B N 1
ATOM 898 C CA . GLN B 1 13 ? -13.453 -11.281 -14.297 1 92.62 13 GLN B CA 1
ATOM 899 C C . GLN B 1 13 ? -13.484 -12.406 -13.266 1 92.62 13 GLN B C 1
ATOM 901 O O . GLN B 1 13 ? -12.43 -12.891 -12.828 1 92.62 13 GLN B O 1
ATOM 906 N N . GLY B 1 14 ? -14.727 -12.68 -12.906 1 95.38 14 GLY B N 1
ATOM 907 C CA . GLY B 1 14 ? -14.875 -13.812 -12.008 1 95.38 14 GLY B CA 1
ATOM 908 C C . GLY B 1 14 ? -14.5 -13.492 -10.57 1 95.38 14 GLY B C 1
ATOM 909 O O . GLY B 1 14 ? -14.961 -12.492 -10.016 1 95.38 14 GLY B O 1
ATOM 910 N N . PRO B 1 15 ? -13.711 -14.367 -9.984 1 97.5 15 PRO B N 1
ATOM 911 C CA . PRO B 1 15 ? -13.438 -14.234 -8.555 1 97.5 15 PRO B CA 1
ATOM 912 C C . PRO B 1 15 ? -12.367 -13.18 -8.258 1 97.5 15 PRO B C 1
ATOM 914 O O . PRO B 1 15 ? -11.945 -13.031 -7.105 1 97.5 15 PRO B O 1
ATOM 917 N N . ILE B 1 16 ? -11.945 -12.516 -9.297 1 98.44 16 ILE B N 1
ATOM 918 C CA . ILE B 1 16 ? -10.883 -11.531 -9.109 1 98.44 16 ILE B CA 1
ATOM 919 C C . ILE B 1 16 ? -11.344 -10.172 -9.617 1 98.44 16 ILE B C 1
ATOM 921 O O . ILE B 1 16 ? -11.883 -10.055 -10.719 1 98.44 16 ILE B O 1
ATOM 925 N N . ASP B 1 17 ? -11.219 -9.141 -8.82 1 98.62 17 ASP B N 1
ATOM 926 C CA . ASP B 1 17 ? -11.328 -7.738 -9.203 1 98.62 17 ASP B CA 1
ATOM 927 C C . ASP B 1 17 ? -9.977 -7.035 -9.102 1 98.62 17 ASP B C 1
ATOM 929 O O . ASP B 1 17 ? -9.406 -6.922 -8.016 1 98.62 17 ASP B O 1
ATOM 933 N N . ALA B 1 18 ? -9.398 -6.672 -10.219 1 98.75 18 ALA B N 1
ATOM 934 C CA . ALA B 1 18 ? -8.094 -6.016 -10.273 1 98.75 18 ALA B CA 1
ATOM 935 C C . ALA B 1 18 ? -8.211 -4.625 -10.891 1 98.75 18 ALA B C 1
ATOM 937 O O . ALA B 1 18 ? -8.68 -4.473 -12.023 1 98.75 18 ALA B O 1
ATOM 938 N N . ARG B 1 19 ? -7.816 -3.596 -10.125 1 98.88 19 ARG B N 1
ATOM 939 C CA . ARG B 1 19 ? -7.977 -2.215 -10.57 1 98.88 19 ARG B CA 1
ATOM 940 C C . ARG B 1 19 ? -6.652 -1.463 -10.516 1 98.88 19 ARG B C 1
ATOM 942 O O . ARG B 1 19 ? -6.113 -1.222 -9.43 1 98.88 19 ARG B O 1
ATOM 949 N N . ARG B 1 20 ? -6.078 -1.157 -11.68 1 98.81 20 ARG B N 1
ATOM 950 C CA . ARG B 1 20 ? -4.895 -0.313 -11.797 1 98.81 20 ARG B CA 1
ATOM 951 C C . ARG B 1 20 ? -5.266 1.165 -11.742 1 98.81 20 ARG B C 1
ATOM 953 O O . ARG B 1 20 ? -5.711 1.738 -12.734 1 98.81 20 ARG B O 1
ATOM 960 N N . PHE B 1 21 ? -4.977 1.776 -10.617 1 98.88 21 PHE B N 1
ATOM 961 C CA . PHE B 1 21 ? -5.633 3.066 -10.422 1 98.88 21 PHE B CA 1
ATOM 962 C C . PHE B 1 21 ? -4.602 4.184 -10.297 1 98.88 21 PHE B C 1
ATOM 964 O O . PHE B 1 21 ? -4.961 5.344 -10.094 1 98.88 21 PHE B O 1
ATOM 971 N N . TYR B 1 22 ? -3.365 3.871 -10.383 1 98.88 22 TYR B N 1
ATOM 972 C CA . TYR B 1 22 ? -2.285 4.852 -10.367 1 98.88 22 TYR B CA 1
ATOM 973 C C . TYR B 1 22 ? -1.147 4.422 -11.289 1 98.88 22 TYR B C 1
ATOM 975 O O . TYR B 1 22 ? -0.749 3.254 -11.281 1 98.88 22 TYR B O 1
ATOM 983 N N . GLU B 1 23 ? -0.632 5.352 -12.094 1 98.62 23 GLU B N 1
ATOM 984 C CA . GLU B 1 23 ? 0.56 5.137 -12.906 1 98.62 23 GLU B CA 1
ATOM 985 C C . GLU B 1 23 ? 1.338 6.434 -13.102 1 98.62 23 GLU B C 1
ATOM 987 O O . GLU B 1 23 ? 0.756 7.469 -13.43 1 98.62 23 GLU B O 1
ATOM 992 N N . SER B 1 24 ? 2.533 6.367 -12.844 1 98.19 24 SER B N 1
ATOM 993 C CA . SER B 1 24 ? 3.457 7.465 -13.109 1 98.19 24 SER B CA 1
ATOM 994 C C . SER B 1 24 ? 4.801 6.949 -13.617 1 98.19 24 SER B C 1
ATOM 996 O O . SER B 1 24 ? 4.926 5.773 -13.969 1 98.19 24 SER B O 1
ATOM 998 N N . LYS B 1 25 ? 5.777 7.828 -13.773 1 97.56 25 LYS B N 1
ATOM 999 C CA . LYS B 1 25 ? 7.117 7.414 -14.172 1 97.56 25 LYS B CA 1
ATOM 1000 C C . LYS B 1 25 ? 7.801 6.613 -13.07 1 97.56 25 LYS B C 1
ATOM 1002 O O . LYS B 1 25 ? 8.789 5.918 -13.312 1 97.56 25 LYS B O 1
ATOM 1007 N N . LYS B 1 26 ? 7.246 6.621 -11.852 1 97.94 26 LYS B N 1
ATOM 1008 C CA . LYS B 1 26 ? 7.938 6.051 -10.695 1 97.94 26 LYS B CA 1
ATOM 1009 C C . LYS B 1 26 ? 7.332 4.703 -10.312 1 97.94 26 LYS B C 1
ATOM 1011 O O . LYS B 1 26 ? 8.039 3.822 -9.805 1 97.94 26 LYS B O 1
ATOM 1016 N N . ALA B 1 27 ? 6.016 4.613 -10.602 1 98.69 27 ALA B N 1
ATOM 1017 C CA . ALA B 1 27 ? 5.379 3.404 -10.086 1 98.69 27 ALA B CA 1
ATOM 1018 C C . ALA B 1 27 ? 4.031 3.16 -10.766 1 98.69 27 ALA B C 1
ATOM 1020 O O . ALA B 1 27 ? 3.49 4.055 -11.422 1 98.69 27 ALA B O 1
ATOM 1021 N N . ILE B 1 28 ? 3.568 1.971 -10.648 1 98.88 28 ILE B N 1
ATOM 1022 C CA . ILE B 1 28 ? 2.205 1.541 -10.938 1 98.88 28 ILE B CA 1
ATOM 1023 C C . ILE B 1 28 ? 1.577 0.935 -9.688 1 98.88 28 ILE B C 1
ATOM 1025 O O . ILE B 1 28 ? 2.221 0.16 -8.977 1 98.88 28 ILE B O 1
ATOM 1029 N N . VAL B 1 29 ? 0.333 1.309 -9.352 1 98.94 29 VAL B N 1
ATOM 1030 C CA . VAL B 1 29 ? -0.336 0.764 -8.172 1 98.94 29 VAL B CA 1
ATOM 1031 C C . VAL B 1 29 ? -1.665 0.131 -8.578 1 98.94 29 VAL B C 1
ATOM 1033 O O . VAL B 1 29 ? -2.453 0.741 -9.305 1 98.94 29 VAL B O 1
ATOM 1036 N N . ALA B 1 30 ? -1.914 -1.058 -8.133 1 98.94 30 ALA B N 1
ATOM 1037 C CA . ALA B 1 30 ? -3.178 -1.758 -8.352 1 98.94 30 ALA B CA 1
ATOM 1038 C C . ALA B 1 30 ? -3.719 -2.33 -7.043 1 98.94 30 ALA B C 1
ATOM 1040 O O . ALA B 1 30 ? -2.949 -2.779 -6.188 1 98.94 30 ALA B O 1
ATOM 1041 N N . GLN B 1 31 ? -4.977 -2.271 -6.855 1 98.94 31 GLN B N 1
ATOM 1042 C CA . GLN B 1 31 ? -5.645 -3.027 -5.805 1 98.94 31 GLN B CA 1
ATOM 1043 C C . GLN B 1 31 ? -6.316 -4.277 -6.367 1 98.94 31 GLN B C 1
ATOM 1045 O O . GLN B 1 31 ? -7.004 -4.211 -7.387 1 98.94 31 GLN B O 1
ATOM 1050 N N . ILE B 1 32 ? -6.129 -5.41 -5.766 1 98.94 32 ILE B N 1
ATOM 1051 C CA . ILE B 1 32 ? -6.707 -6.676 -6.207 1 98.94 32 ILE B CA 1
ATOM 1052 C C . ILE B 1 32 ? -7.543 -7.281 -5.082 1 98.94 32 ILE B C 1
ATOM 1054 O O . ILE B 1 32 ? -7.059 -7.457 -3.963 1 98.94 32 ILE B O 1
ATOM 1058 N N . THR B 1 33 ? -8.727 -7.504 -5.32 1 98.88 33 THR B N 1
ATOM 1059 C CA . THR B 1 33 ? -9.648 -8.172 -4.41 1 98.88 33 THR B CA 1
ATOM 1060 C C . THR B 1 33 ? -9.938 -9.594 -4.883 1 98.88 33 THR B C 1
ATOM 1062 O O . THR B 1 33 ? -10.297 -9.805 -6.043 1 98.88 33 THR B O 1
ATOM 1065 N N . LEU B 1 34 ? -9.758 -10.547 -4.043 1 98.88 34 LEU B N 1
ATOM 1066 C CA . LEU B 1 34 ? -9.914 -11.953 -4.391 1 98.88 34 LEU B CA 1
ATOM 1067 C C . LEU B 1 34 ? -11 -12.609 -3.541 1 98.88 34 LEU B C 1
ATOM 1069 O O . LEU B 1 34 ? -10.945 -12.555 -2.311 1 98.88 34 LEU B O 1
ATOM 1073 N N . GLN B 1 35 ? -11.992 -13.188 -4.18 1 98.81 35 GLN B N 1
ATOM 1074 C CA . GLN B 1 35 ? -12.953 -14.031 -3.469 1 98.81 35 GLN B CA 1
ATOM 1075 C C . GLN B 1 35 ? -12.289 -15.289 -2.93 1 98.81 35 GLN B C 1
ATOM 1077 O O . GLN B 1 35 ? -11.195 -15.656 -3.359 1 98.81 35 GLN B O 1
ATOM 1082 N N . PRO B 1 36 ? -12.953 -15.891 -1.929 1 98.69 36 PRO B N 1
ATOM 1083 C CA . PRO B 1 36 ? -12.375 -17.141 -1.455 1 98.69 36 PRO B CA 1
ATOM 1084 C C . PRO B 1 36 ? -12.055 -18.109 -2.592 1 98.69 36 PRO B C 1
ATOM 1086 O O . PRO B 1 36 ? -12.906 -18.359 -3.449 1 98.69 36 PRO B O 1
ATOM 1089 N N . GLY B 1 37 ? -10.844 -18.516 -2.639 1 98.19 37 GLY B N 1
ATOM 1090 C CA . GLY B 1 37 ? -10.414 -19.453 -3.664 1 98.19 37 GLY B CA 1
ATOM 1091 C C . GLY B 1 37 ? -9.922 -18.766 -4.926 1 98.19 37 GLY B C 1
ATOM 1092 O O . GLY B 1 37 ? -9.352 -19.422 -5.809 1 98.19 37 GLY B O 1
ATOM 1093 N N . GLY B 1 38 ? -10.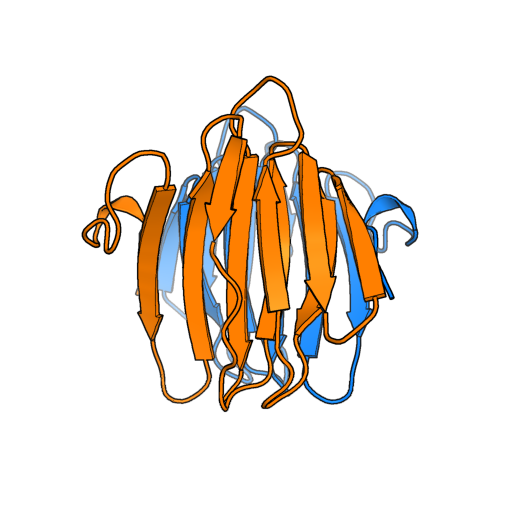172 -17.469 -5.062 1 98.5 38 GLY B N 1
ATOM 1094 C CA . GLY B 1 38 ? -9.664 -16.734 -6.215 1 98.5 38 GLY B CA 1
ATOM 1095 C C . GLY B 1 38 ? -8.148 -16.734 -6.305 1 98.5 38 GLY B C 1
ATOM 1096 O O . GLY B 1 38 ? -7.461 -16.641 -5.285 1 98.5 38 GLY B O 1
ATOM 1097 N N . LYS B 1 39 ? -7.641 -16.859 -7.578 1 98.12 39 LYS B N 1
ATOM 1098 C CA . LYS B 1 39 ? -6.199 -16.969 -7.77 1 98.12 39 LYS B CA 1
ATOM 1099 C C . LYS B 1 39 ? -5.734 -16.156 -8.969 1 98.12 39 LYS B C 1
ATOM 1101 O O . LYS B 1 39 ? -6.312 -16.25 -10.055 1 98.12 39 LYS B O 1
ATOM 1106 N N . LEU B 1 40 ? -4.785 -15.32 -8.719 1 97.69 40 LEU B N 1
ATOM 1107 C CA . LEU B 1 40 ? -4.012 -14.766 -9.82 1 97.69 40 LEU B CA 1
ATOM 1108 C C . LEU B 1 40 ? -2.934 -15.742 -10.273 1 97.69 40 LEU B C 1
ATOM 1110 O O . LEU B 1 40 ? -1.979 -16 -9.539 1 97.69 40 LEU B O 1
ATOM 1114 N N . GLU B 1 41 ? -3.035 -16.109 -11.406 1 95.81 41 GLU B N 1
ATOM 1115 C CA . GLU B 1 41 ? -2.17 -17.172 -11.922 1 95.81 41 GLU B CA 1
ATOM 1116 C C . GLU B 1 41 ? -0.733 -16.688 -12.078 1 95.81 41 GLU B C 1
ATOM 1118 O O . GLU B 1 41 ? -0.488 -15.477 -12.156 1 95.81 41 GLU B O 1
ATOM 1123 N N . LYS B 1 42 ? 0.143 -17.609 -12.203 1 97.12 42 LYS B N 1
ATOM 1124 C CA . LYS B 1 42 ? 1.575 -17.328 -12.25 1 97.12 42 LYS B CA 1
ATOM 1125 C C . LYS B 1 42 ? 1.923 -16.438 -13.438 1 97.12 42 LYS B C 1
ATOM 1127 O O . LYS B 1 42 ? 1.512 -16.703 -14.57 1 97.12 42 LYS B O 1
ATOM 1132 N N . HIS B 1 43 ? 2.637 -15.414 -13.219 1 97.69 43 HIS B N 1
ATOM 1133 C CA . HIS B 1 43 ? 3.162 -14.492 -14.227 1 97.69 43 HIS B CA 1
ATOM 1134 C C . HIS B 1 43 ? 4.371 -13.734 -13.695 1 97.69 43 HIS B C 1
ATOM 1136 O O . HIS B 1 43 ? 4.707 -13.836 -12.516 1 97.69 43 HIS B O 1
ATOM 1142 N N . SER B 1 44 ? 5.078 -13.078 -14.531 1 97.69 44 SER B N 1
ATOM 1143 C CA . SER B 1 44 ? 6.195 -12.242 -14.094 1 97.69 44 SER B CA 1
ATOM 1144 C C . SER B 1 44 ? 6.027 -10.805 -14.578 1 97.69 44 SER B C 1
ATOM 1146 O O . SER B 1 44 ? 5.184 -10.523 -15.43 1 97.69 44 SER B O 1
ATOM 1148 N N . SER B 1 45 ? 6.719 -9.945 -13.977 1 97.5 45 SER B N 1
ATOM 1149 C CA . SER B 1 45 ? 6.766 -8.547 -14.391 1 97.5 45 SER B CA 1
ATOM 1150 C C . SER B 1 45 ? 8.203 -8.055 -14.516 1 97.5 45 SER B C 1
ATOM 1152 O O . SER B 1 45 ? 9.086 -8.523 -13.797 1 97.5 45 SER B O 1
ATOM 1154 N N . LYS B 1 46 ? 8.375 -7.105 -15.391 1 97.69 46 LYS B N 1
ATOM 1155 C CA . LYS B 1 46 ? 9.695 -6.52 -15.555 1 97.69 46 LYS B CA 1
ATOM 1156 C C . LYS B 1 46 ? 10.062 -5.637 -14.359 1 97.69 46 LYS B C 1
ATOM 1158 O O . LYS B 1 46 ? 11.242 -5.43 -14.07 1 97.69 46 LYS B O 1
ATOM 1163 N N . GLU B 1 47 ? 9.078 -5.102 -13.695 1 98.19 47 GLU B N 1
ATOM 1164 C CA . GLU B 1 47 ? 9.305 -4.211 -12.562 1 98.19 47 GLU B CA 1
ATOM 1165 C C . GLU B 1 47 ? 9.445 -5 -11.266 1 98.19 47 GLU B C 1
ATOM 1167 O O . GLU B 1 47 ? 8.789 -6.027 -11.078 1 98.19 47 GLU B O 1
ATOM 1172 N N . PHE B 1 48 ? 10.281 -4.496 -10.375 1 98.56 48 PHE B N 1
ATOM 1173 C CA . PHE B 1 48 ? 10.172 -4.855 -8.969 1 98.56 48 PHE B CA 1
ATOM 1174 C C . PHE B 1 48 ? 8.828 -4.422 -8.398 1 98.56 48 PHE B C 1
ATOM 1176 O O . PHE B 1 48 ? 8.32 -3.354 -8.734 1 98.56 48 PHE B O 1
ATOM 1183 N N . ALA B 1 49 ? 8.289 -5.324 -7.496 1 98.81 49 ALA B N 1
ATOM 1184 C CA . ALA B 1 49 ? 7 -4.93 -6.934 1 98.81 49 ALA B CA 1
ATOM 1185 C C . ALA B 1 49 ? 6.906 -5.312 -5.457 1 98.81 49 ALA B C 1
ATOM 1187 O O . ALA B 1 49 ? 7.656 -6.172 -4.984 1 98.81 49 ALA B O 1
ATOM 1188 N N . LEU B 1 50 ? 6.078 -4.602 -4.766 1 98.94 50 LEU B N 1
ATOM 1189 C CA . LEU B 1 50 ? 5.684 -4.906 -3.395 1 98.94 50 LEU B CA 1
ATOM 1190 C C . LEU B 1 50 ? 4.211 -5.297 -3.326 1 98.94 50 LEU B C 1
ATOM 1192 O O . LEU B 1 50 ? 3.357 -4.621 -3.906 1 98.94 50 LEU B O 1
ATOM 1196 N N . LEU B 1 51 ? 3.859 -6.398 -2.691 1 98.94 51 LEU B N 1
ATOM 1197 C CA . LEU B 1 51 ? 2.482 -6.785 -2.404 1 98.94 51 LEU B CA 1
ATOM 1198 C C . LEU B 1 51 ? 2.178 -6.641 -0.916 1 98.94 51 LEU B C 1
ATOM 1200 O O . LEU B 1 51 ? 2.881 -7.211 -0.077 1 98.94 51 LEU B O 1
ATOM 1204 N N . PHE B 1 52 ? 1.231 -5.855 -0.574 1 99 52 PHE B N 1
ATOM 1205 C CA . PHE B 1 52 ? 0.787 -5.621 0.795 1 99 52 PHE B CA 1
ATOM 1206 C C . PHE B 1 52 ? -0.627 -6.148 1.004 1 99 52 PHE B C 1
ATOM 1208 O O . PHE B 1 52 ? -1.52 -5.887 0.194 1 99 52 PHE B O 1
ATOM 1215 N N . VAL B 1 53 ? -0.838 -6.887 2.084 1 99 53 VAL B N 1
ATOM 1216 C CA . VAL B 1 53 ? -2.16 -7.434 2.373 1 99 53 VAL B CA 1
ATOM 1217 C C . VAL B 1 53 ? -2.961 -6.434 3.205 1 99 53 VAL B C 1
ATOM 1219 O O . VAL B 1 53 ? -2.637 -6.184 4.367 1 99 53 VAL B O 1
ATOM 1222 N N . ILE B 1 54 ? -3.994 -5.914 2.623 1 98.94 54 ILE B N 1
ATOM 1223 C CA . ILE B 1 54 ? -4.871 -4.961 3.295 1 98.94 54 ILE B CA 1
ATOM 1224 C C . ILE B 1 54 ? -5.844 -5.711 4.203 1 98.94 54 ILE B C 1
ATOM 1226 O O . ILE B 1 54 ? -6.094 -5.289 5.336 1 98.94 54 ILE B O 1
ATOM 1230 N N . PHE B 1 55 ? -6.367 -6.754 3.662 1 98.44 55 PHE B N 1
ATOM 1231 C CA . PHE B 1 55 ? -7.363 -7.566 4.352 1 98.44 55 PHE B CA 1
ATOM 1232 C C . PHE B 1 55 ? -7.285 -9.016 3.895 1 98.44 55 PHE B C 1
ATOM 1234 O O . PHE B 1 55 ? -7.051 -9.289 2.715 1 98.44 55 PHE B O 1
ATOM 1241 N N . GLY B 1 56 ? -7.578 -9.961 4.879 1 98.69 56 GLY B N 1
ATOM 1242 C CA . GLY B 1 56 ? -7.719 -11.367 4.531 1 98.69 56 GLY B CA 1
ATOM 1243 C C . GLY B 1 56 ? -6.406 -12.125 4.578 1 98.69 56 GLY B C 1
ATOM 1244 O O . GLY B 1 56 ? -5.48 -11.734 5.289 1 98.69 56 GLY B O 1
ATOM 1245 N N . LYS B 1 57 ? -6.445 -13.289 4.02 1 98.81 57 LYS B N 1
ATOM 1246 C CA . LYS B 1 57 ? -5.316 -14.211 4.023 1 98.81 57 LYS B CA 1
ATOM 1247 C C . LYS B 1 57 ? -5.031 -14.734 2.621 1 98.81 57 LYS B C 1
ATOM 1249 O O . LYS B 1 57 ? -5.941 -15.195 1.927 1 98.81 57 LYS B O 1
ATOM 1254 N N . VAL B 1 58 ? -3.748 -14.664 2.256 1 98.94 58 VAL B N 1
ATOM 1255 C CA . VAL B 1 58 ? -3.402 -15.125 0.915 1 98.94 58 VAL B CA 1
ATOM 1256 C C . VAL B 1 58 ? -2.18 -16.031 0.979 1 98.94 58 VAL B C 1
ATOM 1258 O O . VAL B 1 58 ? -1.37 -15.93 1.904 1 98.94 58 VAL B O 1
ATOM 1261 N N . ARG B 1 59 ? -2.061 -16.891 0.063 1 98.88 59 ARG B N 1
ATOM 1262 C CA . ARG B 1 59 ? -0.83 -17.609 -0.268 1 98.88 59 ARG B CA 1
ATOM 1263 C C . ARG B 1 59 ? -0.159 -17 -1.494 1 98.88 59 ARG B C 1
ATOM 1265 O O . ARG B 1 59 ? -0.808 -16.781 -2.52 1 98.88 59 ARG B O 1
ATOM 1272 N N . VAL B 1 60 ? 1.079 -16.719 -1.364 1 98.88 60 VAL B N 1
ATOM 1273 C CA . VAL B 1 60 ? 1.846 -16.125 -2.447 1 98.88 60 VAL B CA 1
ATOM 1274 C C . VAL B 1 60 ? 3.006 -17.031 -2.834 1 98.88 60 VAL B C 1
ATOM 1276 O O . VAL B 1 60 ? 3.75 -17.5 -1.969 1 98.88 60 VAL B O 1
ATOM 1279 N N . GLU B 1 61 ? 3.131 -17.281 -4.031 1 98.56 61 GLU B N 1
ATOM 1280 C CA . GLU B 1 61 ? 4.301 -17.969 -4.555 1 98.56 61 GLU B CA 1
ATOM 1281 C C . GLU B 1 61 ? 5.27 -17 -5.223 1 98.56 61 GLU B C 1
ATOM 1283 O O . GLU B 1 61 ? 4.855 -16.141 -5.996 1 98.56 61 GLU B O 1
ATOM 1288 N N . VAL B 1 62 ? 6.5 -17.141 -4.918 1 98.62 62 VAL B N 1
ATOM 1289 C CA . VAL B 1 62 ? 7.582 -16.375 -5.539 1 98.62 62 VAL B CA 1
ATOM 1290 C C . VAL B 1 62 ? 8.711 -17.328 -5.941 1 98.62 62 VAL B C 1
ATOM 1292 O O . VAL B 1 62 ? 9.43 -17.844 -5.082 1 98.62 62 VAL B O 1
ATOM 1295 N N . GLY B 1 63 ? 8.922 -17.438 -7.246 1 97.5 63 GLY B N 1
ATOM 1296 C CA . GLY B 1 63 ? 9.82 -18.484 -7.688 1 97.5 63 GLY B CA 1
ATOM 1297 C C . GLY B 1 63 ? 9.422 -19.859 -7.184 1 97.5 63 GLY B C 1
ATOM 1298 O O . GLY B 1 63 ? 8.297 -20.312 -7.402 1 97.5 63 GLY B O 1
ATOM 1299 N N . ASP B 1 64 ? 10.289 -20.438 -6.402 1 96.75 64 ASP B N 1
ATOM 1300 C CA . ASP B 1 64 ? 10.031 -21.797 -5.938 1 96.75 64 ASP B CA 1
ATOM 1301 C C . ASP B 1 64 ? 9.57 -21.812 -4.48 1 96.75 64 ASP B C 1
ATOM 1303 O O . ASP B 1 6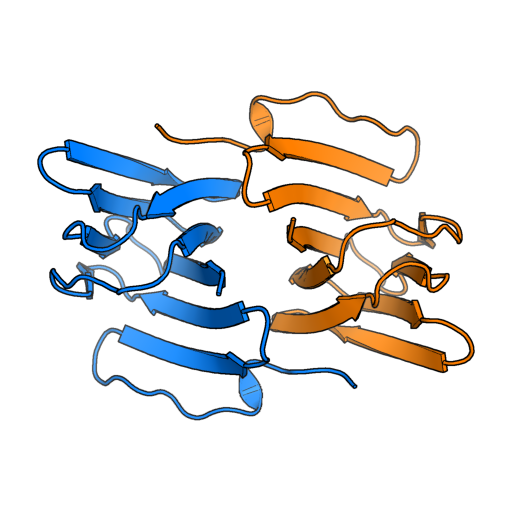4 ? 9.5 -22.859 -3.852 1 96.75 64 ASP B O 1
ATOM 1307 N N . HIS B 1 65 ? 9.297 -20.703 -4.004 1 98.12 65 HIS B N 1
ATOM 1308 C CA . HIS B 1 65 ? 8.922 -20.594 -2.598 1 98.12 65 HIS B CA 1
ATOM 1309 C C . HIS B 1 65 ? 7.465 -20.172 -2.443 1 98.12 65 HIS B C 1
ATOM 1311 O O . HIS B 1 65 ? 6.934 -19.438 -3.275 1 98.12 65 HIS B O 1
ATOM 1317 N N . SER B 1 66 ? 6.844 -20.672 -1.338 1 98.44 66 SER B N 1
ATOM 1318 C CA . SER B 1 66 ? 5.457 -20.359 -1.014 1 98.44 66 SER B CA 1
ATOM 1319 C C . SER B 1 66 ? 5.34 -19.734 0.377 1 98.44 66 SER B C 1
ATOM 1321 O O . SER B 1 66 ? 5.949 -20.234 1.33 1 98.44 66 SER B O 1
ATOM 1323 N N . TYR B 1 67 ? 4.555 -18.672 0.468 1 98.75 67 TYR B N 1
ATOM 1324 C CA . TYR B 1 67 ? 4.383 -17.938 1.721 1 98.75 67 TYR B CA 1
ATOM 1325 C C . TYR B 1 67 ? 2.906 -17.672 1.997 1 98.75 67 TYR B C 1
ATOM 1327 O O . TYR B 1 67 ? 2.125 -17.453 1.07 1 98.75 67 TYR B O 1
ATOM 1335 N N . GLU B 1 68 ? 2.561 -17.719 3.205 1 98.69 68 GLU B N 1
ATOM 1336 C CA . GLU B 1 68 ? 1.242 -17.234 3.605 1 98.69 68 GLU B CA 1
ATOM 1337 C C . GLU B 1 68 ? 1.338 -15.859 4.27 1 98.69 68 GLU B C 1
ATOM 1339 O O . GLU B 1 68 ? 2.205 -15.641 5.117 1 98.69 68 GLU B O 1
ATOM 1344 N N . LEU B 1 69 ? 0.468 -15.023 3.877 1 98.81 69 LEU B N 1
ATOM 1345 C CA . LEU B 1 69 ? 0.423 -13.664 4.414 1 98.81 69 LEU B CA 1
ATOM 1346 C C . LEU B 1 69 ? -0.973 -13.328 4.93 1 98.81 69 LEU B C 1
ATOM 1348 O O . LEU B 1 69 ? -1.974 -13.742 4.34 1 98.81 69 LEU B O 1
ATOM 1352 N N . GLU B 1 70 ? -0.99 -12.562 5.957 1 98.62 70 GLU B N 1
ATOM 1353 C CA . GLU B 1 70 ? -2.234 -12.023 6.5 1 98.62 70 GLU B CA 1
ATOM 1354 C C . GLU B 1 70 ? -2.217 -10.5 6.508 1 98.62 70 GLU B C 1
ATOM 1356 O O . GLU B 1 70 ? -1.226 -9.883 6.113 1 98.62 70 GLU B O 1
ATOM 1361 N N . GLN B 1 71 ? -3.34 -9.977 6.914 1 98.75 71 GLN B N 1
ATOM 1362 C CA . GLN B 1 71 ? -3.48 -8.531 6.984 1 98.75 71 GLN B CA 1
ATOM 1363 C C . GLN B 1 71 ? -2.242 -7.887 7.602 1 98.75 71 GLN B C 1
ATOM 1365 O O . GLN B 1 71 ? -1.685 -8.406 8.57 1 98.75 71 GLN B O 1
ATOM 1370 N N . ASP B 1 72 ? -1.776 -6.801 7.023 1 98.88 72 ASP B N 1
ATOM 1371 C CA . ASP B 1 72 ? -0.68 -5.973 7.512 1 98.88 72 ASP B CA 1
ATOM 1372 C C . ASP B 1 72 ? 0.661 -6.684 7.352 1 98.88 72 ASP B C 1
ATOM 1374 O O . ASP B 1 72 ? 1.517 -6.613 8.234 1 98.88 72 ASP B O 1
ATOM 1378 N N . SER B 1 73 ? 0.824 -7.367 6.312 1 98.88 73 SER B N 1
ATOM 1379 C CA . SER B 1 73 ? 2.09 -7.977 5.918 1 98.88 73 SER B CA 1
ATOM 1380 C C . SER B 1 73 ? 2.424 -7.664 4.465 1 98.88 73 SER B C 1
ATOM 1382 O O . SER B 1 73 ? 1.552 -7.254 3.693 1 98.88 73 SER B O 1
ATOM 1384 N N . LEU B 1 74 ? 3.705 -7.766 4.094 1 98.94 74 LEU B N 1
ATOM 1385 C CA . LEU B 1 74 ? 4.23 -7.359 2.797 1 98.94 74 LEU B CA 1
ATOM 1386 C C . LEU B 1 74 ? 5.25 -8.375 2.283 1 98.94 74 LEU B C 1
ATOM 1388 O O . LEU B 1 74 ? 6 -8.961 3.068 1 98.94 74 LEU B O 1
ATOM 1392 N N . ILE B 1 75 ? 5.281 -8.594 0.983 1 98.94 75 ILE B N 1
ATOM 1393 C CA . ILE B 1 75 ? 6.309 -9.414 0.357 1 98.94 75 ILE B CA 1
ATOM 1394 C C . ILE B 1 75 ? 6.785 -8.75 -0.934 1 98.94 75 ILE B C 1
ATOM 1396 O O . ILE B 1 75 ? 6.047 -7.984 -1.556 1 98.94 75 ILE B O 1
ATOM 1400 N N . GLU B 1 76 ? 8 -9.039 -1.335 1 98.75 76 GLU B N 1
ATOM 1401 C CA . GLU B 1 76 ? 8.594 -8.523 -2.566 1 98.75 76 GLU B CA 1
ATOM 1402 C C . GLU B 1 76 ? 8.359 -9.484 -3.732 1 98.75 76 GLU B C 1
ATOM 1404 O O . GLU B 1 76 ? 8.43 -10.703 -3.566 1 98.75 76 GLU B O 1
ATOM 1409 N N . PHE B 1 77 ? 8.094 -8.93 -4.848 1 98.62 77 PHE B N 1
ATOM 1410 C CA . PHE B 1 77 ? 8.195 -9.617 -6.129 1 98.62 77 PHE B CA 1
ATOM 1411 C C . PHE B 1 77 ? 9.414 -9.148 -6.906 1 98.62 77 PHE B C 1
ATOM 1413 O O . PHE B 1 77 ? 9.414 -8.047 -7.469 1 98.62 77 PHE B O 1
ATOM 1420 N N . PRO B 1 78 ? 10.484 -9.969 -6.906 1 98.12 78 PRO B N 1
ATOM 1421 C CA . PRO B 1 78 ? 11.656 -9.555 -7.676 1 98.12 78 PRO B CA 1
ATOM 1422 C C . PRO B 1 78 ? 11.383 -9.477 -9.18 1 98.12 78 PRO B C 1
ATOM 1424 O O . PRO B 1 78 ? 10.484 -10.156 -9.68 1 98.12 78 PRO B O 1
ATOM 1427 N N . GLN B 1 79 ? 12.188 -8.648 -9.82 1 98.25 79 GLN B N 1
ATOM 1428 C CA . GLN B 1 79 ? 12.047 -8.492 -11.258 1 98.25 79 GLN B CA 1
ATOM 1429 C C . GLN B 1 79 ? 12.18 -9.836 -11.977 1 98.25 79 GLN B C 1
ATOM 1431 O O . GLN B 1 79 ? 13.086 -10.617 -11.68 1 98.25 79 GLN B O 1
ATOM 1436 N N . ASN B 1 80 ? 11.203 -10.156 -12.797 1 98.25 80 ASN B N 1
ATOM 1437 C CA . ASN B 1 80 ? 11.25 -11.258 -13.75 1 98.25 80 ASN B CA 1
ATOM 1438 C C . ASN B 1 80 ? 11.18 -12.609 -13.055 1 98.25 80 ASN B C 1
ATOM 1440 O O . ASN B 1 80 ? 11.617 -13.625 -13.602 1 98.25 80 ASN B O 1
ATOM 1444 N N . ILE B 1 81 ? 10.789 -12.648 -11.898 1 98.25 81 ILE B N 1
ATOM 1445 C CA . ILE B 1 81 ? 10.562 -13.891 -11.172 1 98.25 81 ILE B CA 1
ATOM 1446 C C . ILE B 1 81 ? 9.062 -14.211 -11.164 1 98.25 81 ILE B C 1
ATOM 1448 O O . ILE B 1 81 ? 8.242 -13.328 -10.891 1 98.25 81 ILE B O 1
ATOM 1452 N N . LEU B 1 82 ? 8.766 -15.414 -11.469 1 98.44 82 LEU B N 1
ATOM 1453 C CA . LEU B 1 82 ? 7.375 -15.852 -11.477 1 98.44 82 LEU B CA 1
ATOM 1454 C C . LEU B 1 82 ? 6.773 -15.766 -10.078 1 98.44 82 LEU B C 1
ATOM 1456 O O . LEU B 1 82 ? 7.422 -16.125 -9.094 1 98.44 82 LEU B O 1
ATOM 1460 N N . HIS B 1 83 ? 5.512 -15.289 -10.031 1 98.75 83 HIS B N 1
ATOM 1461 C CA . HIS B 1 83 ? 4.809 -15.203 -8.758 1 98.75 83 HIS B CA 1
ATOM 1462 C C . HIS B 1 83 ? 3.305 -15.391 -8.945 1 98.75 83 HIS B C 1
ATOM 1464 O O . HIS B 1 83 ? 2.789 -15.234 -10.055 1 98.75 83 HIS B O 1
ATOM 1470 N N . SER B 1 84 ? 2.611 -15.734 -7.898 1 98.62 84 SER B N 1
ATOM 1471 C CA . SER B 1 84 ? 1.162 -15.898 -7.879 1 98.62 84 SER B CA 1
ATOM 1472 C C . SER B 1 84 ? 0.577 -15.5 -6.531 1 98.62 84 SER B C 1
ATOM 1474 O O . SER B 1 84 ? 1.301 -15.406 -5.535 1 98.62 84 SER B O 1
ATOM 1476 N N . VAL B 1 85 ? -0.696 -15.227 -6.523 1 98.81 85 VAL B N 1
ATOM 1477 C CA . VAL B 1 85 ? -1.429 -14.883 -5.309 1 98.81 85 VAL B CA 1
ATOM 1478 C C . VAL B 1 85 ? -2.752 -15.648 -5.273 1 98.81 85 VAL B C 1
ATOM 1480 O O . VAL B 1 85 ? -3.506 -15.641 -6.25 1 98.81 85 VAL B O 1
ATOM 1483 N N . GLU B 1 86 ? -3.027 -16.266 -4.184 1 98.88 86 GLU B N 1
ATOM 1484 C CA . GLU B 1 86 ? -4.27 -17 -4.004 1 98.88 86 GLU B CA 1
ATOM 1485 C C . GLU B 1 86 ? -4.93 -16.672 -2.67 1 98.88 86 GLU B C 1
ATOM 1487 O O . GLU B 1 86 ? -4.258 -16.594 -1.639 1 98.88 86 GLU B O 1
ATOM 1492 N N . ASN B 1 87 ? -6.258 -16.406 -2.695 1 98.94 87 ASN B N 1
ATOM 1493 C CA . ASN B 1 87 ? -6.992 -16.266 -1.443 1 98.94 87 ASN B CA 1
ATOM 1494 C C . ASN B 1 87 ? -7.23 -17.609 -0.772 1 98.94 87 ASN B C 1
ATOM 1496 O O . ASN B 1 87 ? -8.023 -18.422 -1.26 1 98.94 87 ASN B O 1
ATOM 1500 N N . VAL B 1 88 ? -6.637 -17.766 0.319 1 98.81 88 VAL B N 1
ATOM 1501 C CA . VAL B 1 88 ? -6.734 -19.078 0.976 1 98.81 88 VAL B CA 1
ATOM 1502 C C . VAL B 1 88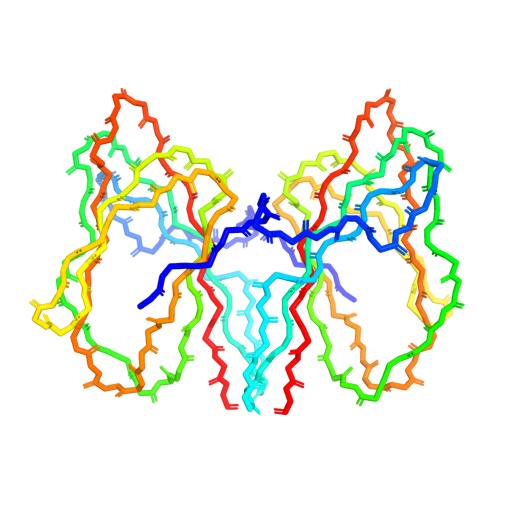 ? -7.594 -18.953 2.232 1 98.81 88 VAL B C 1
ATOM 1504 O O . VAL B 1 88 ? -7.625 -19.859 3.062 1 98.81 88 VAL B O 1
ATOM 1507 N N . GLY B 1 89 ? -8.164 -17.797 2.479 1 98.5 89 GLY B N 1
ATOM 1508 C CA . GLY B 1 89 ? -9.07 -17.609 3.594 1 98.5 89 GLY B CA 1
ATOM 1509 C C . GLY B 1 89 ? -10.516 -17.906 3.244 1 98.5 89 GLY B C 1
ATOM 1510 O O . GLY B 1 89 ? -10.836 -18.203 2.09 1 98.5 89 GLY B O 1
ATOM 1511 N N . ASP B 1 90 ? -11.359 -17.719 4.242 1 98.06 90 ASP B N 1
ATOM 1512 C CA . ASP B 1 90 ? -12.773 -18.047 4.09 1 98.06 90 ASP B CA 1
ATOM 1513 C C . ASP B 1 90 ? -13.578 -16.797 3.707 1 98.06 90 ASP B C 1
ATOM 1515 O O . ASP B 1 90 ? -14.758 -16.891 3.373 1 98.06 90 ASP B O 1
ATOM 1519 N N . GLY B 1 91 ? -13.031 -15.695 3.764 1 98.38 91 GLY B N 1
ATOM 1520 C CA . GLY B 1 91 ? -13.617 -14.43 3.34 1 98.38 91 GLY B CA 1
ATOM 1521 C C . GLY B 1 91 ? -12.812 -13.734 2.26 1 98.38 91 GLY B C 1
ATOM 1522 O O . GLY B 1 91 ? -11.797 -14.258 1.801 1 98.38 91 GLY B O 1
ATOM 1523 N N . VAL B 1 92 ? -13.172 -12.594 1.837 1 98.69 92 VAL B N 1
ATOM 1524 C CA . VAL B 1 92 ? -12.523 -11.82 0.779 1 98.69 92 VAL B CA 1
ATOM 1525 C C . VAL B 1 92 ? -11.117 -11.43 1.214 1 98.69 92 VAL B C 1
ATOM 1527 O O . VAL B 1 92 ? -10.875 -11.156 2.393 1 98.69 92 VAL B O 1
ATOM 1530 N N . ALA B 1 93 ? -10.188 -11.516 0.304 1 98.88 93 ALA B N 1
ATOM 1531 C CA . ALA B 1 93 ? -8.852 -10.953 0.515 1 98.88 93 ALA B CA 1
ATOM 1532 C C . ALA B 1 93 ? -8.625 -9.734 -0.373 1 98.88 93 ALA B C 1
ATOM 1534 O O . ALA B 1 93 ? -9.109 -9.68 -1.504 1 98.88 93 ALA B O 1
ATOM 1535 N N . LYS B 1 94 ? -7.98 -8.773 0.145 1 98.94 94 LYS B N 1
ATOM 1536 C CA . LYS B 1 94 ? -7.648 -7.543 -0.577 1 98.94 94 LYS B CA 1
ATOM 1537 C C . LYS B 1 94 ? -6.1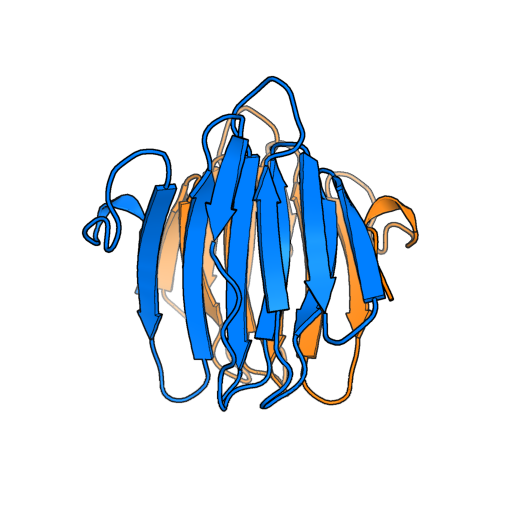64 -7.211 -0.44 1 98.94 94 LYS B C 1
ATOM 1539 O O . LYS B 1 94 ? -5.633 -7.172 0.671 1 98.94 94 LYS B O 1
ATOM 1544 N N . VAL B 1 95 ? -5.48 -7.031 -1.6 1 98.94 95 VAL B N 1
ATOM 1545 C CA . VAL B 1 95 ? -4.051 -6.73 -1.578 1 98.94 95 VAL B CA 1
ATOM 1546 C C . VAL B 1 95 ? -3.773 -5.48 -2.406 1 98.94 95 VAL B C 1
ATOM 1548 O O . VAL B 1 95 ? -4.562 -5.121 -3.285 1 98.94 95 VAL B O 1
ATOM 1551 N N . LEU B 1 96 ? -2.77 -4.742 -2.062 1 99 96 LEU B N 1
ATOM 1552 C CA . LEU B 1 96 ? -2.23 -3.623 -2.826 1 99 96 LEU B CA 1
ATOM 1553 C C . LEU B 1 96 ? -0.894 -3.99 -3.461 1 99 96 LEU B C 1
ATOM 1555 O O . LEU B 1 96 ? 0.001 -4.496 -2.783 1 99 96 LEU B O 1
ATOM 1559 N N . VAL B 1 97 ? -0.768 -3.844 -4.723 1 98.94 97 VAL B N 1
ATOM 1560 C CA . VAL B 1 97 ? 0.486 -4.09 -5.43 1 98.94 97 VAL B CA 1
ATOM 1561 C C . VAL B 1 97 ? 1.079 -2.77 -5.91 1 98.94 97 VAL B C 1
ATOM 1563 O O . VAL B 1 97 ? 0.402 -1.983 -6.578 1 98.94 97 VAL B O 1
ATOM 1566 N N . VAL B 1 98 ? 2.301 -2.529 -5.535 1 98.94 98 VAL B N 1
ATOM 1567 C CA . VAL B 1 98 ? 3.039 -1.35 -5.977 1 98.94 98 VAL B CA 1
ATOM 1568 C C . VAL B 1 98 ? 4.242 -1.774 -6.816 1 98.94 98 VAL B C 1
ATOM 1570 O O . VAL B 1 98 ? 5.227 -2.287 -6.281 1 98.94 98 VAL B O 1
ATOM 1573 N N . LYS B 1 99 ? 4.176 -1.576 -8.117 1 98.88 99 LYS B N 1
ATOM 1574 C CA . LYS B 1 99 ? 5.305 -1.826 -9.008 1 98.88 99 LYS B CA 1
ATOM 1575 C C . LYS B 1 99 ? 6.207 -0.6 -9.109 1 98.88 99 LYS B C 1
ATOM 1577 O O . LYS B 1 99 ? 5.738 0.497 -9.422 1 98.88 99 LYS B O 1
ATOM 1582 N N . ILE B 1 100 ? 7.445 -0.777 -8.82 1 98.75 100 ILE B N 1
ATOM 1583 C CA . ILE B 1 100 ? 8.391 0.333 -8.789 1 98.75 100 ILE B CA 1
ATOM 1584 C C . ILE B 1 100 ? 9.211 0.353 -10.078 1 98.75 100 ILE B C 1
ATOM 1586 O O . ILE B 1 100 ? 9.82 -0.652 -10.445 1 98.75 100 ILE B O 1
ATOM 1590 N N . LYS B 1 101 ? 9.219 1.532 -10.781 1 97 101 LYS B N 1
ATOM 1591 C CA . LYS B 1 101 ? 9.867 1.671 -12.078 1 97 101 LYS B CA 1
ATOM 1592 C C . LYS B 1 101 ? 11.312 2.141 -11.93 1 97 101 LYS B C 1
ATOM 1594 O O . LYS B 1 101 ? 11.641 2.846 -10.969 1 97 101 LYS B O 1
#

Nearest PDB structures (foldseek):
  8hjx-assembly1_B  TM=8.623E-01  e=5.026E-11  Thermotoga maritima MSB8
  5wsf-assembly2_C  TM=8.438E-01  e=6.407E-11  Thermotoga maritima MSB8
  5wse-assembly2_C  TM=8.463E-01  e=8.167E-11  Thermotoga maritima MSB8
  8zyg-assembly1_B  TM=8.587E-01  e=1.410E-10  Thermotoga maritima MSB8
  9bwf-assembly1_A  TM=8.829E-01  e=1.044E-09  metagenome

Organism: Fervidobacterium islandicum (NCBI:txid2423)

pLDDT: mean 98.31, std 1.13, range [91.06, 99.0]

Solvent-accessible surface area (backbone atoms only — not comparable to full-atom values): 9980 Å² total; per-residue (Å²): 123,80,35,37,46,87,77,34,65,65,77,52,63,85,48,35,42,33,22,70,38,44,76,60,91,55,33,37,35,31,44,37,39,23,33,56,66,18,65,48,70,75,48,61,41,84,44,36,29,38,42,33,28,71,34,42,29,35,37,35,35,50,66,94,43,79,45,77,45,40,52,53,24,34,36,72,40,57,55,64,39,43,30,33,43,29,20,74,33,90,50,60,18,31,33,40,36,42,32,46,97,122,79,34,37,46,86,78,34,66,64,76,52,65,84,48,36,43,34,21,69,39,44,76,59,87,55,33,37,34,32,43,37,38,21,34,58,67,16,64,49,70,75,46,62,42,82,44,36,30,38,42,33,28,72,35,43,30,33,38,33,34,51,65,93,42,76,43,76,45,41,51,52,24,34,37,73,40,56,55,64,39,43,29,32,42,29,19,72,34,91,50,61,17,31,35,39,38,42,32,45,98

Radius of gyration: 16.24 Å; Cα contacts (8 Å, |Δi|>4): 572; chains: 2; bounding box: 32×46×37 Å

Secondary structure (DSSP, 8-state):
-EEEGGGS-----TTEEEEEEEE-SSEEEEEEEE-TT-EEEEE--SSEEEEEEEESEEEEEETTEEEEEETTEEEEE-TT--EEEEE-SSS-EEEEEEEE-/-EEEGGGS-----TTEEEEEEEE-SSEEEEEEEE-TT-EEEEE--SSEEEEEEEESEEEEEETTEEEEEETTEEEEE-TT--EEEEE-SSS-EEEEEEEE-

Foldseek 3Di:
DDWDQVVFAFPDDDQKGKGFTDDDPWKTKIKMKGFAFRKDDKDFAQFKKKKAWQAAKKWKDWAPDIDIDGHGDMDIHDGPTIMMITHNGNGMTMMMMMTTD/DDWDQVVFAFPDDDQKGKGFTDDDPWKTKIKMKGFAFRKDDKDFAQFKKKKAWQAAKKWKDWAPDIDIDGHGDMDIHDGPTIMMITHNGNGMTMMMMMTTD